Protein AF-A0A3C0ZWH2-F1 (afdb_monomer)

Secondary structure (DSSP, 8-state):
-----EEE--GGGS--SSSS--SSHHHHHHHHHHHHTT--EEE----BPB-TT--TTSBS-SSPBPGGGS-HHHHHHTTSS-HHHHTTS---S-TTS--HHHHHHHHHHHHHHHHHTSTTSSS--GGG-SHHHHHHHHHHHHHHHHTHHHHHHHHHHHHHHHHTTT--GGGS-HHHHTT-HHHHHHHHHHTHHHHHHHHHHHHHHHHHHHHHHHHHHHTT-EEE----SS--SSSHHHHH-GGGS-B-TTS-BS--

Structure (mmCIF, N/CA/C/O backbone):
data_AF-A0A3C0ZWH2-F1
#
_entry.id   AF-A0A3C0ZWH2-F1
#
loop_
_atom_site.group_PDB
_atom_site.id
_atom_site.type_symbol
_atom_site.label_atom_id
_atom_site.label_alt_id
_atom_site.label_comp_id
_atom_site.label_asym_id
_atom_site.label_entity_id
_atom_site.label_seq_id
_atom_site.pdbx_PDB_ins_code
_atom_site.Cartn_x
_atom_site.Cartn_y
_atom_site.Cartn_z
_atom_site.occupancy
_atom_site.B_iso_or_equiv
_atom_site.auth_seq_id
_atom_site.auth_comp_id
_atom_site.auth_asym_id
_atom_site.auth_atom_id
_atom_site.pdbx_PDB_model_num
ATOM 1 N N . MET A 1 1 ? -13.890 -26.108 20.883 1.00 70.31 1 MET A N 1
ATOM 2 C CA . MET A 1 1 ? -13.842 -24.778 20.234 1.00 70.31 1 MET A CA 1
ATOM 3 C C . MET A 1 1 ? -14.628 -23.801 21.101 1.00 70.31 1 MET A C 1
ATOM 5 O O . MET A 1 1 ? -15.721 -24.163 21.524 1.00 70.31 1 MET A O 1
ATOM 9 N N . LYS A 1 2 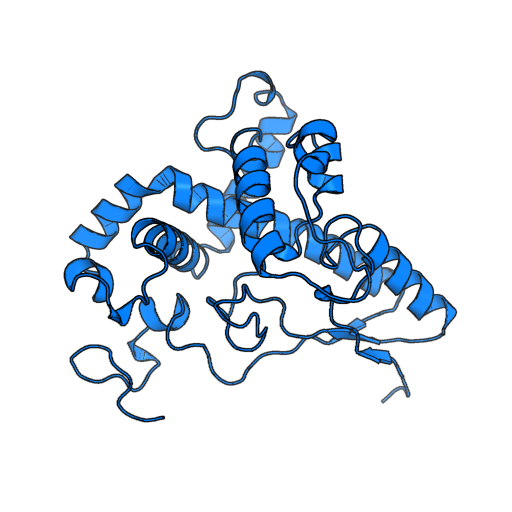? -14.084 -22.624 21.438 1.00 88.38 2 LYS A N 1
ATOM 10 C CA . LYS A 1 2 ? -14.839 -21.587 22.165 1.00 88.38 2 LYS A CA 1
ATOM 11 C C . LYS A 1 2 ? -15.805 -20.923 21.177 1.00 88.38 2 LYS A C 1
ATOM 13 O O . LYS A 1 2 ? -15.406 -20.636 20.055 1.00 88.38 2 LYS A O 1
ATOM 18 N N . ARG A 1 3 ? -17.070 -20.728 21.561 1.00 93.06 3 ARG A N 1
ATOM 19 C CA . ARG A 1 3 ? -18.052 -20.039 20.711 1.00 93.06 3 ARG A CA 1
ATOM 20 C C . ARG A 1 3 ? -17.702 -18.548 20.653 1.00 93.06 3 ARG A C 1
ATOM 22 O O . ARG A 1 3 ? -17.534 -17.938 21.706 1.00 93.06 3 ARG A O 1
ATOM 29 N N . SER A 1 4 ? -17.625 -17.990 19.449 1.00 95.62 4 SER A N 1
ATOM 30 C CA . SER A 1 4 ? -17.218 -16.604 19.194 1.00 95.62 4 SER A CA 1
ATOM 31 C C . SER A 1 4 ? -18.030 -15.995 18.049 1.00 95.62 4 SER A C 1
ATOM 33 O O . SER A 1 4 ? -18.669 -16.721 17.289 1.00 95.62 4 SER A O 1
ATOM 35 N N . CYS A 1 5 ? -18.005 -14.668 17.934 1.00 97.19 5 CYS A N 1
ATOM 36 C CA . CYS A 1 5 ? -18.597 -13.909 16.833 1.00 97.19 5 CYS A CA 1
ATOM 37 C C . CYS A 1 5 ? -17.676 -12.750 16.423 1.00 97.19 5 CYS A C 1
ATOM 39 O O . CYS A 1 5 ? -16.712 -12.426 17.127 1.00 97.19 5 CYS A O 1
ATOM 41 N N . GLY A 1 6 ? -17.955 -12.157 15.268 1.00 97.81 6 GLY A N 1
ATOM 42 C CA . GLY A 1 6 ? -17.187 -11.052 14.716 1.00 97.81 6 GLY A CA 1
ATOM 43 C C . GLY A 1 6 ? -17.953 -10.301 13.641 1.00 97.81 6 GLY A C 1
ATOM 44 O O . GLY A 1 6 ? -19.079 -10.665 13.301 1.00 97.81 6 GLY A O 1
ATOM 45 N N . VAL A 1 7 ? -17.314 -9.265 13.108 1.00 98.56 7 VAL A N 1
ATOM 46 C CA . VAL A 1 7 ? -17.864 -8.407 12.053 1.00 98.56 7 VAL A CA 1
ATOM 47 C C . VAL A 1 7 ? -16.953 -8.458 10.832 1.00 98.56 7 VAL A C 1
ATOM 49 O O . VAL A 1 7 ? -15.736 -8.325 10.964 1.00 98.56 7 VAL A O 1
ATOM 52 N N . LEU A 1 8 ? -17.550 -8.623 9.652 1.00 98.62 8 LEU A N 1
ATOM 53 C CA . LEU A 1 8 ? -16.899 -8.354 8.373 1.00 98.62 8 LEU A CA 1
ATOM 54 C C . LEU A 1 8 ? -17.040 -6.863 8.062 1.00 98.62 8 LEU A C 1
ATOM 56 O O . LEU A 1 8 ? -18.155 -6.374 7.892 1.00 98.62 8 LEU A O 1
ATOM 60 N N . LEU A 1 9 ? -15.916 -6.157 7.988 1.00 98.38 9 LEU A N 1
ATOM 61 C CA . LEU A 1 9 ? -15.861 -4.773 7.525 1.00 98.38 9 LEU A CA 1
ATOM 62 C C . LEU A 1 9 ? -14.529 -4.558 6.789 1.00 98.38 9 LEU A C 1
ATOM 64 O O . LEU A 1 9 ? -13.480 -4.633 7.430 1.00 98.38 9 LEU A O 1
ATOM 68 N N . PRO A 1 10 ? -14.526 -4.294 5.472 1.00 98.00 10 PRO A N 1
ATOM 69 C CA . PRO A 1 10 ? -13.302 -3.941 4.759 1.00 98.00 10 PRO A CA 1
ATOM 70 C C . PRO A 1 10 ? -12.665 -2.678 5.361 1.00 98.00 10 PRO A C 1
ATOM 72 O O . PRO A 1 10 ? -13.379 -1.746 5.726 1.00 98.00 10 PRO A O 1
ATOM 75 N N . VAL A 1 11 ? -11.329 -2.606 5.416 1.00 98.25 11 VAL A N 1
ATOM 76 C CA . VAL A 1 11 ? -10.617 -1.408 5.917 1.00 98.25 11 VAL A CA 1
ATOM 77 C C . VAL A 1 11 ? -11.018 -0.159 5.131 1.00 98.25 11 VAL A C 1
ATOM 79 O O . VAL A 1 11 ? -11.281 0.877 5.732 1.00 98.25 11 VAL A O 1
ATOM 82 N N . ALA A 1 12 ? -11.167 -0.289 3.809 1.00 97.56 12 ALA A N 1
ATOM 83 C CA . ALA A 1 12 ? -11.613 0.780 2.918 1.00 97.56 12 ALA A CA 1
ATOM 84 C C . ALA A 1 12 ? -12.966 1.399 3.319 1.00 97.56 12 ALA A C 1
ATOM 86 O O . ALA A 1 12 ? -13.214 2.565 3.027 1.00 97.56 12 ALA A O 1
ATOM 87 N N . SER A 1 13 ? -13.827 0.637 4.003 1.00 97.75 13 SER A N 1
ATOM 88 C CA . SER A 1 13 ? -15.165 1.063 4.429 1.00 97.75 13 SER A CA 1
ATOM 89 C C . SER A 1 13 ? -15.186 1.791 5.775 1.00 97.75 13 SER A C 1
ATOM 91 O O . SER A 1 13 ? -16.254 2.220 6.215 1.00 97.75 13 SER A O 1
ATOM 93 N N . LEU A 1 14 ? -14.047 1.910 6.464 1.00 97.81 14 LEU A N 1
ATOM 94 C CA . LEU A 1 14 ? -13.966 2.740 7.663 1.00 97.81 14 LEU A CA 1
ATOM 95 C C . LEU A 1 14 ? -14.233 4.212 7.301 1.00 97.81 14 LEU A C 1
ATOM 97 O O . LEU A 1 14 ? -13.815 4.658 6.231 1.00 97.81 14 LEU A O 1
ATOM 101 N N . PRO A 1 15 ? -14.884 4.990 8.188 1.00 95.88 15 PRO A N 1
ATOM 102 C CA . PRO A 1 15 ? -15.012 6.429 7.996 1.00 95.88 15 PRO A CA 1
ATOM 103 C C . PRO A 1 15 ? -13.638 7.072 7.792 1.00 95.88 15 PRO A C 1
ATOM 105 O O . PRO A 1 15 ? -12.671 6.687 8.446 1.00 95.88 15 PRO A O 1
ATOM 108 N N . SER A 1 16 ? -13.550 8.055 6.900 1.00 92.62 16 SER A N 1
ATOM 109 C CA . SER A 1 16 ? -12.281 8.704 6.578 1.00 92.62 16 SER A CA 1
ATOM 110 C C . SER A 1 16 ? -12.480 10.160 6.197 1.00 92.62 16 SER A C 1
ATOM 112 O O . SER A 1 16 ? -13.427 10.507 5.494 1.00 92.62 16 SER A O 1
ATOM 114 N N . LYS A 1 17 ? -11.548 11.007 6.641 1.00 92.75 17 LYS A N 1
ATOM 115 C CA . LYS A 1 17 ? -11.423 12.395 6.179 1.00 92.75 17 LYS A CA 1
ATOM 116 C C . LYS A 1 17 ? -10.875 12.468 4.748 1.00 92.75 17 LYS A C 1
ATOM 118 O O . LYS A 1 17 ? -11.183 13.409 4.027 1.00 92.75 17 LYS A O 1
ATOM 123 N N . TYR A 1 18 ? -10.081 11.477 4.346 1.00 95.25 18 TYR A N 1
ATOM 124 C CA . TYR A 1 18 ? -9.313 11.469 3.099 1.00 95.25 18 TYR A CA 1
ATOM 125 C C . TYR A 1 18 ? -9.856 10.435 2.099 1.00 95.25 18 TYR A C 1
ATOM 127 O O . TYR A 1 18 ? -9.104 9.714 1.445 1.00 95.25 18 TYR A O 1
ATOM 135 N N . GLY A 1 19 ? -11.190 10.340 2.027 1.00 95.38 19 GLY A N 1
ATOM 136 C CA . GLY A 1 19 ? -11.959 9.653 0.979 1.00 95.38 19 GLY A CA 1
ATOM 137 C C . GLY A 1 19 ? -12.018 8.123 1.038 1.00 95.38 19 GLY A C 1
ATOM 138 O O . GLY A 1 19 ? -12.958 7.531 0.520 1.00 95.38 19 GLY A O 1
ATOM 139 N N . ILE A 1 20 ? -11.065 7.463 1.698 1.00 97.06 20 ILE A N 1
ATOM 140 C CA . ILE A 1 20 ? -11.061 6.003 1.881 1.00 97.06 20 ILE A CA 1
ATOM 141 C C . ILE A 1 20 ? -10.577 5.631 3.281 1.00 97.06 20 ILE A C 1
ATOM 143 O O . ILE A 1 20 ? -9.638 6.242 3.806 1.00 97.06 20 ILE A O 1
ATOM 147 N N . GLY A 1 21 ? -11.230 4.642 3.893 1.00 97.75 21 GLY A N 1
ATOM 148 C CA . GLY A 1 21 ? -10.821 4.085 5.178 1.00 97.75 21 GLY A CA 1
ATOM 149 C C . GLY A 1 21 ? -9.401 3.519 5.128 1.00 97.75 21 GLY A C 1
ATOM 150 O O . GLY A 1 21 ? -8.985 2.938 4.127 1.00 97.75 21 GLY A O 1
ATOM 151 N N . CYS A 1 22 ? -8.633 3.719 6.195 1.00 97.81 22 CYS A N 1
ATOM 152 C CA . CYS A 1 22 ? -7.211 3.383 6.257 1.00 97.81 22 CYS A CA 1
ATOM 153 C C . CYS A 1 22 ? -6.799 3.009 7.692 1.00 97.81 22 CYS A C 1
ATOM 155 O O . CYS A 1 22 ? -7.651 2.835 8.565 1.00 97.81 22 CYS A O 1
ATOM 157 N N . PHE A 1 23 ? -5.499 2.869 7.964 1.00 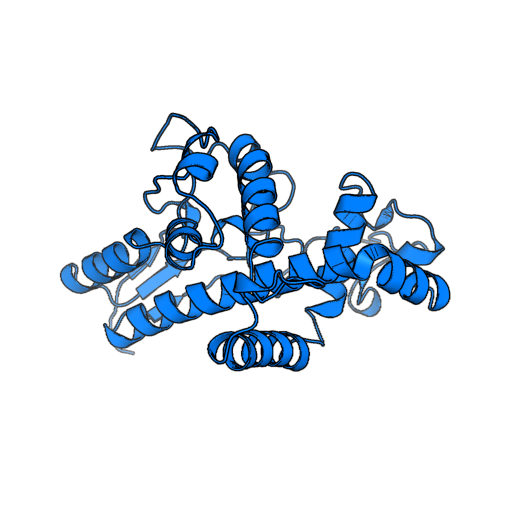98.31 23 PHE A N 1
ATOM 158 C CA . PHE A 1 23 ? -4.976 2.531 9.297 1.00 98.31 23 PHE A CA 1
ATOM 159 C C . PHE A 1 23 ? -4.952 3.727 10.272 1.00 98.31 23 PHE A C 1
ATOM 161 O O . PHE A 1 23 ? -4.041 3.855 11.094 1.00 98.31 23 PHE A O 1
ATOM 168 N N . SER A 1 24 ? -5.955 4.602 10.172 1.00 97.00 24 SER A N 1
ATOM 169 C CA . SER A 1 24 ? -6.118 5.817 10.968 1.00 97.00 24 SER A CA 1
ATOM 170 C C . SER A 1 24 ? -6.791 5.558 12.315 1.00 97.00 24 SER A C 1
ATOM 172 O O . SER A 1 24 ? -7.146 4.430 12.667 1.00 97.00 24 SER A O 1
ATOM 174 N N . THR A 1 25 ? -7.015 6.634 13.075 1.00 98.06 25 THR A N 1
ATOM 175 C CA . THR A 1 25 ? -7.724 6.623 14.368 1.00 98.06 25 THR A CA 1
ATOM 176 C C . THR A 1 25 ? -9.066 5.876 14.305 1.00 98.06 25 THR A C 1
ATOM 178 O O . THR A 1 25 ? -9.472 5.233 15.274 1.00 98.06 25 THR A O 1
ATOM 181 N N . GLU A 1 26 ? -9.756 5.913 13.170 1.00 98.38 26 GLU A N 1
ATOM 182 C CA . GLU A 1 26 ? -11.034 5.245 12.933 1.00 98.38 26 GLU A CA 1
ATOM 183 C C . GLU A 1 26 ? -10.919 3.716 12.985 1.00 98.38 26 GLU A C 1
ATOM 185 O O . GLU A 1 26 ? -11.827 3.071 13.512 1.00 98.38 26 GLU A O 1
ATOM 190 N N . ALA A 1 27 ? -9.792 3.132 12.561 1.00 98.56 27 ALA A N 1
ATOM 191 C CA . ALA A 1 27 ? -9.534 1.699 12.715 1.00 98.56 27 ALA A CA 1
ATOM 192 C C . ALA A 1 27 ? -9.441 1.299 14.199 1.00 98.56 27 ALA A C 1
ATOM 194 O O . ALA A 1 27 ? -10.051 0.318 14.624 1.00 98.56 27 ALA A O 1
ATOM 195 N N . TYR A 1 28 ? -8.746 2.098 15.017 1.00 98.75 28 TYR A N 1
ATOM 196 C CA . TYR A 1 28 ? -8.644 1.876 16.466 1.00 98.75 28 TYR A CA 1
ATOM 197 C C . TYR A 1 28 ? -10.002 2.040 17.160 1.00 98.75 28 TYR A C 1
ATOM 199 O O . TYR A 1 28 ? -10.392 1.207 17.977 1.00 98.75 28 TYR A O 1
ATOM 207 N N . ARG A 1 29 ? -10.779 3.061 16.774 1.00 98.69 29 ARG A N 1
ATOM 208 C CA . ARG A 1 29 ? -12.153 3.254 17.268 1.00 98.69 29 ARG A CA 1
ATOM 209 C C . ARG A 1 29 ? -13.073 2.098 16.886 1.00 98.69 29 ARG A C 1
ATOM 211 O O . ARG A 1 29 ? -13.954 1.743 17.669 1.00 98.69 29 ARG A O 1
ATOM 218 N N . PHE A 1 30 ? -12.884 1.507 15.708 1.00 98.75 30 PHE A N 1
ATOM 219 C CA . PHE A 1 30 ? -13.639 0.328 15.305 1.00 98.75 30 PHE A CA 1
ATOM 220 C C . PHE A 1 30 ? -13.275 -0.894 16.156 1.00 98.75 30 PHE A C 1
ATOM 222 O O . PHE A 1 30 ? -14.172 -1.601 16.611 1.00 98.75 30 PHE A O 1
ATOM 229 N N . VAL A 1 31 ? -11.993 -1.094 16.480 1.00 98.81 31 VAL A N 1
ATOM 230 C CA . VAL A 1 31 ? -11.577 -2.113 17.460 1.00 98.81 31 VAL A CA 1
ATOM 231 C C . VAL A 1 31 ? -12.254 -1.880 18.815 1.00 98.81 31 VAL A C 1
ATOM 233 O O . VAL A 1 31 ? -12.850 -2.808 19.360 1.00 98.81 31 VAL A O 1
ATOM 236 N N . ASP A 1 32 ? -12.242 -0.651 19.338 1.00 98.81 32 ASP A N 1
ATOM 237 C CA . ASP A 1 32 ? -12.918 -0.315 20.600 1.00 98.81 32 ASP A CA 1
ATOM 238 C C . ASP A 1 32 ? -14.422 -0.612 20.558 1.00 98.81 32 ASP A C 1
ATOM 240 O O . ASP A 1 32 ? -15.010 -1.084 21.536 1.00 98.81 32 ASP A O 1
ATOM 244 N N . PHE A 1 33 ? -15.061 -0.336 19.421 1.00 98.75 33 PHE A N 1
ATOM 245 C CA . PHE A 1 33 ? -16.460 -0.671 19.192 1.00 98.75 33 PHE A CA 1
ATOM 246 C C . PHE A 1 33 ? -16.690 -2.187 19.246 1.00 98.75 33 PHE A C 1
ATOM 248 O O . PHE A 1 33 ? -17.601 -2.633 19.945 1.00 98.75 33 PHE A O 1
ATOM 255 N N . LEU A 1 34 ? -15.847 -2.985 18.582 1.00 98.69 34 LEU A N 1
ATOM 256 C CA . LEU A 1 34 ? -15.933 -4.448 18.607 1.00 98.69 34 LEU A CA 1
ATOM 257 C C . LEU A 1 34 ? -15.793 -5.004 20.028 1.00 98.69 34 LEU A C 1
ATOM 259 O O . LEU A 1 34 ? -16.578 -5.868 20.423 1.00 98.69 34 LEU A O 1
ATOM 263 N N . VAL A 1 35 ? -14.859 -4.463 20.816 1.00 98.56 35 VAL A N 1
ATOM 264 C CA . VAL A 1 35 ? -14.666 -4.830 22.228 1.00 98.56 35 VAL A CA 1
ATOM 265 C C . VAL A 1 35 ? -15.927 -4.538 23.039 1.00 98.56 35 VAL A C 1
ATOM 267 O O . VAL A 1 35 ? -16.441 -5.421 23.727 1.00 98.56 35 VAL A O 1
ATOM 270 N N . LYS A 1 36 ? -16.473 -3.320 22.929 1.00 98.56 36 LYS A N 1
ATOM 271 C CA . LYS A 1 36 ? -17.707 -2.921 23.633 1.00 98.56 36 LYS A CA 1
ATOM 272 C C . LYS A 1 36 ? -18.912 -3.766 23.220 1.00 98.56 36 LYS A C 1
ATOM 274 O O . LYS A 1 36 ? -19.775 -4.041 24.048 1.00 98.56 36 LYS A O 1
ATOM 279 N N . ALA A 1 37 ? -18.956 -4.196 21.963 1.00 98.19 37 ALA A N 1
ATOM 280 C CA . ALA A 1 37 ? -19.997 -5.059 21.418 1.00 98.19 37 ALA A CA 1
ATOM 281 C C . ALA A 1 37 ? -19.786 -6.558 21.721 1.00 98.19 37 ALA A C 1
ATOM 283 O O . ALA A 1 37 ? -20.562 -7.386 21.239 1.00 98.19 37 ALA A O 1
ATOM 284 N N . GLY A 1 38 ? -18.748 -6.929 22.482 1.00 97.62 38 GLY A N 1
ATOM 285 C CA . GLY A 1 38 ? -18.456 -8.317 22.852 1.00 97.62 38 GLY A CA 1
ATOM 286 C C . GLY A 1 38 ? -18.014 -9.205 21.684 1.00 97.62 38 GLY A C 1
ATOM 287 O O . GLY A 1 38 ? -18.137 -10.428 21.767 1.00 97.62 38 GLY A O 1
ATOM 288 N N . GLN A 1 39 ? -17.529 -8.610 20.592 1.00 98.31 39 GLN A N 1
ATOM 289 C CA . GLN A 1 39 ? -17.008 -9.339 19.437 1.00 98.31 39 GLN A CA 1
ATOM 290 C C . GLN A 1 39 ? -15.593 -9.859 19.722 1.00 98.31 39 GLN A C 1
ATOM 292 O O . GLN A 1 39 ? -14.888 -9.347 20.585 1.00 98.31 39 GLN A O 1
ATOM 297 N N . SER A 1 40 ? -15.171 -10.901 19.004 1.00 98.06 40 SER A N 1
ATOM 298 C CA . SER A 1 40 ? -13.814 -11.469 19.104 1.00 98.06 40 SER A CA 1
ATOM 299 C C . SER A 1 40 ? -13.041 -11.419 17.788 1.00 98.06 40 SER A C 1
ATOM 301 O O . SER A 1 40 ? -11.830 -11.627 17.797 1.00 98.06 40 SER A O 1
ATOM 303 N N . TYR A 1 41 ? -13.724 -11.166 16.666 1.00 98.62 41 TYR A N 1
ATOM 304 C CA . TYR A 1 41 ? -13.113 -11.156 15.341 1.00 98.62 41 TYR A CA 1
ATOM 305 C C . TYR A 1 41 ? -13.482 -9.915 14.527 1.00 98.62 41 TYR A C 1
ATOM 307 O O . TYR A 1 41 ? -14.635 -9.481 14.522 1.00 98.62 41 TYR A O 1
ATOM 315 N N . TRP A 1 42 ? -12.500 -9.405 13.789 1.00 98.75 42 TRP A N 1
ATOM 316 C CA . TRP A 1 42 ? -12.683 -8.479 12.676 1.00 98.75 42 TRP A CA 1
ATOM 317 C C . TRP A 1 42 ? -12.228 -9.180 11.397 1.00 98.75 42 TRP A C 1
ATOM 319 O O . TRP A 1 42 ? -11.048 -9.490 11.247 1.00 98.75 42 TRP A O 1
ATOM 329 N N . GLN A 1 43 ? -13.159 -9.470 10.494 1.00 98.69 43 GLN A N 1
ATOM 330 C CA . GLN A 1 43 ? -12.825 -9.984 9.172 1.00 98.69 43 GLN A CA 1
ATOM 331 C C . GLN A 1 43 ? -12.664 -8.824 8.188 1.00 98.69 43 GLN A C 1
ATOM 333 O O . GLN A 1 43 ? -13.495 -7.913 8.154 1.00 98.69 43 GLN A O 1
ATOM 338 N N . ILE A 1 44 ? -11.598 -8.878 7.395 1.00 98.31 44 ILE A N 1
ATOM 339 C CA . ILE A 1 44 ? -11.267 -7.907 6.350 1.00 98.31 44 ILE A CA 1
ATOM 340 C C . ILE A 1 44 ? -11.217 -8.598 4.984 1.00 98.31 44 ILE A C 1
ATOM 342 O O . ILE A 1 44 ? -11.118 -9.821 4.904 1.00 98.31 44 ILE A O 1
ATOM 346 N N . LEU A 1 45 ? -11.277 -7.800 3.919 1.00 97.50 45 LEU A N 1
ATOM 347 C CA . LEU A 1 45 ? -10.940 -8.240 2.561 1.00 97.50 45 LEU A CA 1
ATOM 348 C C . LEU A 1 45 ? -9.413 -8.198 2.360 1.00 97.50 45 LEU A C 1
ATOM 350 O O . LEU A 1 45 ? -8.713 -7.676 3.240 1.00 97.50 45 LEU A O 1
ATOM 354 N N . PRO A 1 46 ? -8.880 -8.709 1.232 1.00 96.94 46 PRO A N 1
ATOM 355 C CA . PRO A 1 46 ? -7.453 -8.609 0.959 1.00 96.94 46 PRO A CA 1
ATOM 356 C C . PRO A 1 46 ? -6.970 -7.154 1.017 1.00 96.94 46 PRO A C 1
ATOM 358 O O . PRO A 1 46 ? -7.667 -6.228 0.601 1.00 96.94 46 PRO A O 1
ATOM 361 N N . LEU A 1 47 ? -5.764 -6.958 1.549 1.00 97.06 47 LEU A N 1
ATOM 362 C CA . LEU A 1 47 ? -5.154 -5.633 1.702 1.00 97.06 47 LEU A CA 1
ATOM 363 C C . LEU A 1 47 ? -4.164 -5.300 0.581 1.00 97.06 47 LEU A C 1
ATOM 365 O O . LEU A 1 47 ? -3.402 -4.345 0.722 1.00 97.06 47 LEU A O 1
ATOM 369 N N . GLY A 1 48 ? -4.148 -6.098 -0.487 1.00 95.69 48 GLY A N 1
ATOM 370 C CA . GLY A 1 48 ? -3.222 -5.945 -1.602 1.00 95.69 48 GLY A CA 1
ATOM 371 C C . GLY A 1 48 ? -3.470 -4.671 -2.407 1.00 95.69 48 GLY A C 1
ATOM 372 O O . GLY A 1 48 ? -4.599 -4.174 -2.470 1.00 95.69 48 GLY A O 1
ATOM 373 N N . GLN A 1 49 ? -2.419 -4.132 -3.029 1.00 93.12 49 GLN A N 1
ATOM 374 C CA . GLN A 1 49 ? -2.554 -2.994 -3.943 1.00 93.12 49 GLN A CA 1
ATOM 375 C C . GLN A 1 49 ? -3.473 -3.359 -5.108 1.00 93.12 49 GLN A C 1
ATOM 377 O O . GLN A 1 49 ? -3.235 -4.354 -5.790 1.00 93.12 49 GLN A O 1
ATOM 382 N N . THR A 1 50 ? -4.502 -2.550 -5.330 1.00 92.06 50 THR A N 1
ATOM 383 C CA . THR A 1 50 ? -5.508 -2.757 -6.372 1.00 92.06 50 THR A CA 1
ATOM 384 C C . THR A 1 50 ? -5.079 -2.135 -7.699 1.00 92.06 50 THR A C 1
ATOM 386 O O . THR A 1 50 ? -4.369 -1.129 -7.719 1.00 92.06 50 THR A O 1
ATOM 389 N N . GLY A 1 51 ? -5.510 -2.746 -8.805 1.00 86.44 51 GLY A N 1
ATOM 390 C CA . GLY A 1 51 ? -5.394 -2.183 -10.152 1.00 86.44 51 GLY A CA 1
ATOM 391 C C . GLY A 1 51 ? -6.704 -1.563 -10.646 1.00 86.44 51 GLY A C 1
ATOM 392 O O . GLY A 1 51 ? -7.570 -1.195 -9.853 1.00 86.44 51 GLY A O 1
ATOM 393 N N . TYR A 1 52 ? -6.866 -1.488 -11.970 1.00 84.56 52 TYR A N 1
ATOM 394 C CA . TYR A 1 52 ? -8.094 -0.994 -12.598 1.00 84.56 52 TYR A CA 1
ATOM 395 C C . TYR A 1 52 ? -9.329 -1.787 -12.136 1.00 84.56 52 TYR A C 1
ATOM 397 O O . TYR A 1 52 ? -9.325 -3.020 -12.145 1.00 84.56 52 TYR A O 1
ATOM 405 N N . GLY A 1 53 ? -10.385 -1.072 -11.739 1.00 86.62 53 GLY A N 1
ATOM 406 C CA . GLY A 1 53 ? -11.611 -1.649 -11.180 1.00 86.62 53 GLY A CA 1
ATOM 407 C C . GLY A 1 53 ? -11.576 -1.880 -9.665 1.00 86.62 53 GLY A C 1
ATOM 408 O O . GLY A 1 53 ? -12.560 -2.376 -9.118 1.00 86.62 53 GLY A O 1
ATOM 409 N N . ASP A 1 54 ? -10.464 -1.545 -8.996 1.00 91.44 54 ASP A N 1
ATOM 410 C CA . ASP A 1 54 ? -10.338 -1.408 -7.535 1.00 91.44 54 ASP A CA 1
ATOM 411 C C . ASP A 1 54 ? -10.666 -2.668 -6.716 1.00 91.44 54 ASP A C 1
ATOM 413 O O . ASP A 1 54 ? -10.873 -2.622 -5.499 1.00 91.44 54 ASP A O 1
ATOM 417 N N . SER A 1 55 ? -10.689 -3.825 -7.378 1.00 93.56 55 SER A N 1
ATOM 418 C CA . SER A 1 55 ? -10.998 -5.101 -6.745 1.00 93.56 55 SER A CA 1
ATOM 419 C C . SER A 1 55 ? -9.830 -5.568 -5.872 1.00 93.56 55 SER A C 1
ATOM 421 O O . SER A 1 55 ? -8.737 -5.801 -6.396 1.00 93.56 55 SER A O 1
ATOM 423 N N . PRO A 1 56 ? -10.042 -5.823 -4.565 1.00 92.38 56 PRO A N 1
ATOM 424 C CA . PRO A 1 56 ? -8.996 -6.349 -3.686 1.00 92.38 56 PRO A CA 1
ATOM 425 C C . PRO A 1 56 ? -8.575 -7.783 -4.052 1.00 92.38 56 PRO A C 1
ATOM 427 O O . PRO A 1 56 ? -7.555 -8.267 -3.572 1.00 92.38 56 PRO A O 1
ATOM 430 N N . TYR A 1 57 ? -9.327 -8.465 -4.921 1.00 92.06 57 TYR A N 1
ATOM 431 C CA . TYR A 1 57 ? -9.008 -9.809 -5.411 1.00 92.06 57 TYR A CA 1
ATOM 432 C C . TYR A 1 57 ? -8.148 -9.807 -6.683 1.00 92.06 57 TYR A C 1
ATOM 434 O O . TYR A 1 57 ? -7.768 -10.874 -7.154 1.00 92.06 57 TYR A O 1
ATOM 442 N N . GLN A 1 58 ? -7.834 -8.631 -7.237 1.00 90.12 58 GLN A N 1
ATOM 443 C CA . GLN A 1 58 ? -6.973 -8.473 -8.408 1.00 90.12 58 GLN A CA 1
ATOM 444 C C . GLN A 1 58 ? -5.804 -7.544 -8.061 1.00 90.12 58 GLN A C 1
ATOM 446 O O . GLN A 1 58 ? -5.788 -6.366 -8.423 1.00 90.12 58 GLN A O 1
ATOM 451 N N . SER A 1 59 ? -4.846 -8.082 -7.303 1.00 91.19 59 SER A N 1
ATOM 452 C CA . SER A 1 59 ? -3.720 -7.306 -6.790 1.00 91.19 59 SER A CA 1
ATOM 453 C C . SER A 1 59 ? -2.472 -7.393 -7.666 1.00 91.19 59 SER A C 1
ATOM 455 O O . SER A 1 59 ? -2.186 -8.436 -8.250 1.00 91.19 59 SER A O 1
ATOM 457 N N . PHE A 1 60 ? -1.697 -6.306 -7.696 1.00 91.12 60 PHE A N 1
ATOM 458 C CA . PHE A 1 60 ? -0.379 -6.262 -8.334 1.00 91.12 60 PHE A CA 1
ATOM 459 C C . PHE A 1 60 ? 0.694 -7.083 -7.612 1.00 91.12 60 PHE A C 1
ATOM 461 O O . PHE A 1 60 ? 1.761 -7.305 -8.179 1.00 91.12 60 PHE A O 1
ATOM 468 N N . SER A 1 61 ? 0.442 -7.527 -6.380 1.00 94.44 61 SER A N 1
ATOM 469 C CA . SER A 1 61 ? 1.294 -8.490 -5.687 1.00 94.44 61 SER A CA 1
ATOM 470 C C . SER A 1 61 ? 0.519 -9.190 -4.577 1.00 94.44 61 SER A C 1
ATOM 472 O O . SER A 1 61 ? -0.279 -8.583 -3.868 1.00 94.44 61 SER A O 1
ATOM 474 N N . THR A 1 62 ? 0.822 -10.465 -4.378 1.00 92.81 62 THR A N 1
ATOM 475 C CA . THR A 1 62 ? 0.315 -11.292 -3.280 1.00 92.81 62 THR A CA 1
ATOM 476 C C . THR A 1 62 ? 0.859 -10.836 -1.921 1.00 92.81 62 THR A C 1
ATOM 478 O O . THR A 1 62 ? 0.263 -11.122 -0.882 1.00 92.81 62 THR A O 1
ATOM 481 N N . PHE A 1 63 ? 1.984 -10.114 -1.917 1.00 95.81 63 PHE A N 1
ATOM 482 C CA . PHE A 1 63 ? 2.701 -9.700 -0.711 1.00 95.81 63 PHE A CA 1
ATOM 483 C C . PHE A 1 63 ? 2.510 -8.220 -0.373 1.00 95.81 63 PHE A C 1
ATOM 485 O O . PHE A 1 63 ? 2.392 -7.870 0.803 1.00 95.81 63 PHE A O 1
ATOM 492 N N . ALA A 1 64 ? 2.495 -7.351 -1.387 1.00 97.62 64 ALA A N 1
ATOM 493 C CA . ALA A 1 64 ? 2.476 -5.909 -1.182 1.00 97.62 64 ALA A CA 1
ATOM 494 C C . ALA A 1 64 ? 1.129 -5.410 -0.639 1.00 97.62 64 ALA A C 1
ATOM 496 O O . ALA A 1 64 ? 0.063 -5.823 -1.086 1.00 97.62 64 ALA A O 1
ATOM 497 N N . GLY A 1 65 ? 1.174 -4.463 0.292 1.00 98.00 65 GLY A N 1
ATOM 498 C CA . GLY A 1 65 ? 0.006 -3.759 0.800 1.00 98.00 65 GLY A CA 1
ATOM 499 C C . GLY A 1 65 ? -0.448 -2.607 -0.093 1.00 98.00 65 GLY A C 1
ATOM 500 O O . GLY A 1 65 ? 0.346 -2.019 -0.827 1.00 98.00 65 GLY A O 1
ATOM 501 N N . ASN A 1 66 ? -1.728 -2.250 0.002 1.00 98.06 66 ASN A N 1
ATOM 502 C CA . ASN A 1 66 ? -2.323 -1.138 -0.726 1.00 98.06 66 ASN A CA 1
ATOM 503 C C . ASN A 1 66 ? -1.898 0.220 -0.131 1.00 98.06 66 ASN A C 1
ATOM 505 O O . ASN A 1 66 ? -2.277 0.520 1.009 1.00 98.06 66 ASN A O 1
ATOM 509 N N . PRO A 1 67 ? -1.198 1.091 -0.887 1.00 97.81 67 PRO A N 1
ATOM 510 C CA . PRO A 1 67 ? -0.813 2.422 -0.411 1.00 97.81 67 PRO A CA 1
ATOM 511 C C . PRO A 1 67 ? -1.999 3.300 0.021 1.00 97.81 67 PRO A C 1
ATOM 513 O O . PRO A 1 67 ? -1.838 4.207 0.839 1.00 97.81 67 PRO A O 1
ATOM 516 N N . TYR A 1 68 ? -3.218 3.001 -0.443 1.00 97.75 68 TYR A N 1
ATOM 517 C CA . TYR A 1 68 ? -4.443 3.674 0.001 1.00 97.75 68 TYR A CA 1
ATOM 518 C C . TYR A 1 68 ? -4.798 3.424 1.471 1.00 97.75 68 TYR A C 1
ATOM 520 O O . TYR A 1 68 ? -5.695 4.075 2.006 1.00 97.75 68 TYR A O 1
ATOM 528 N N . PHE A 1 69 ? -4.112 2.524 2.171 1.00 98.50 69 PHE A N 1
ATOM 529 C CA . PHE A 1 69 ? -4.329 2.324 3.604 1.00 98.50 69 PHE A CA 1
ATOM 530 C C . PHE A 1 69 ? -3.303 3.037 4.495 1.00 98.50 69 PHE A C 1
ATOM 532 O O . PHE A 1 69 ? -3.448 2.995 5.715 1.00 98.50 69 PHE A O 1
ATOM 539 N N . ILE A 1 70 ? -2.349 3.778 3.918 1.00 98.69 70 ILE A N 1
ATOM 540 C CA . ILE A 1 70 ? -1.377 4.592 4.669 1.00 98.69 70 ILE A CA 1
ATOM 541 C C . ILE A 1 70 ? -2.044 5.871 5.198 1.00 98.69 70 ILE A C 1
ATOM 543 O O . ILE A 1 70 ? -2.361 6.777 4.436 1.00 98.69 70 ILE A O 1
ATOM 547 N N . ASP A 1 71 ? -2.247 5.972 6.502 1.00 98.25 71 ASP A N 1
ATOM 548 C CA . ASP A 1 71 ? -2.822 7.130 7.182 1.00 98.25 71 ASP A CA 1
ATOM 549 C C . ASP A 1 71 ? -1.988 8.407 6.983 1.00 98.25 71 ASP A C 1
ATOM 551 O O . ASP A 1 71 ? -0.838 8.492 7.423 1.00 98.25 71 ASP A O 1
ATOM 555 N N . LEU A 1 72 ? -2.601 9.412 6.350 1.00 98.06 72 LEU A N 1
ATOM 556 C CA . LEU A 1 72 ? -1.987 10.710 6.078 1.00 98.06 72 LEU A CA 1
ATOM 557 C C . LEU A 1 72 ? -1.834 11.564 7.346 1.00 98.06 72 LEU A C 1
ATOM 559 O O . LEU A 1 72 ? -0.871 12.320 7.431 1.00 98.06 72 LEU A O 1
ATOM 563 N N . GLU A 1 73 ? -2.699 11.422 8.362 1.00 97.81 73 GLU A N 1
ATOM 564 C CA . GLU A 1 73 ? -2.537 12.165 9.627 1.00 97.81 73 GLU A CA 1
ATOM 565 C C . GLU A 1 73 ? -1.257 11.739 10.359 1.00 97.81 73 GLU A C 1
ATOM 567 O O . GLU A 1 73 ? -0.587 12.568 10.975 1.00 97.81 73 GLU A O 1
ATOM 572 N N . GLN A 1 74 ? -0.867 10.464 10.255 1.00 97.62 74 GLN A N 1
ATOM 573 C CA . GLN A 1 74 ? 0.408 9.988 10.797 1.00 97.62 74 GLN A CA 1
ATOM 574 C C . GLN A 1 74 ? 1.612 10.577 10.051 1.00 97.62 74 GLN A C 1
ATOM 576 O O . GLN A 1 74 ? 2.606 10.918 10.692 1.00 97.62 74 GLN A O 1
ATOM 581 N N . LEU A 1 75 ? 1.524 10.752 8.728 1.00 98.19 75 LEU A N 1
ATOM 582 C CA . LEU A 1 75 ? 2.583 11.400 7.944 1.00 98.19 75 LEU A CA 1
ATOM 583 C C . LEU A 1 75 ? 2.676 12.904 8.251 1.00 98.19 75 LEU A C 1
ATOM 585 O O . LEU A 1 75 ? 3.782 13.433 8.364 1.00 98.19 75 LEU A O 1
ATOM 589 N N . ILE A 1 76 ? 1.536 13.570 8.470 1.00 98.12 76 ILE A N 1
ATOM 590 C CA . ILE A 1 76 ? 1.482 14.962 8.944 1.00 98.12 76 ILE A CA 1
ATOM 591 C C . ILE A 1 76 ? 2.114 15.077 10.336 1.00 98.12 76 ILE A C 1
ATOM 593 O O . ILE A 1 76 ? 2.962 15.934 10.572 1.00 98.12 76 ILE A O 1
ATOM 597 N N . GLY A 1 77 ? 1.752 14.186 11.264 1.00 96.62 77 GLY A N 1
ATOM 598 C CA . GLY A 1 77 ? 2.315 14.161 12.616 1.00 96.62 77 GLY A CA 1
ATOM 599 C C . GLY A 1 77 ? 3.824 13.893 12.649 1.00 96.62 77 GLY A C 1
ATOM 600 O O . GLY A 1 77 ? 4.512 14.378 13.546 1.00 96.62 77 GLY A O 1
ATOM 601 N N . ALA A 1 78 ? 4.344 13.161 11.660 1.00 94.44 78 ALA A N 1
ATOM 602 C CA . ALA A 1 78 ? 5.774 12.938 11.466 1.00 94.44 78 ALA A CA 1
ATOM 603 C C . ALA A 1 78 ? 6.496 14.114 10.777 1.00 94.44 78 ALA A C 1
ATOM 605 O O . ALA A 1 78 ? 7.725 14.122 10.726 1.00 94.44 78 ALA A O 1
ATOM 606 N N . GLY A 1 79 ? 5.756 15.104 10.265 1.00 95.56 79 GLY A N 1
ATOM 607 C CA . GLY A 1 79 ? 6.297 16.252 9.536 1.00 95.56 79 GLY A CA 1
ATOM 608 C C . GLY A 1 79 ? 6.691 15.956 8.086 1.00 95.56 79 GLY A C 1
ATOM 609 O O . GLY A 1 79 ? 7.382 16.772 7.481 1.00 95.56 79 GLY A O 1
ATOM 610 N N . TYR A 1 80 ? 6.276 14.812 7.532 1.00 96.81 80 TYR A N 1
ATOM 611 C CA . TYR A 1 80 ? 6.533 14.459 6.129 1.00 96.81 80 TYR A CA 1
ATOM 612 C C . TYR A 1 80 ? 5.571 15.177 5.183 1.00 96.81 80 TYR A C 1
ATOM 614 O O . TYR A 1 80 ? 5.945 15.503 4.063 1.00 96.81 80 TYR A O 1
ATOM 622 N N . LEU A 1 81 ? 4.360 15.471 5.664 1.00 97.81 81 LEU A N 1
ATOM 623 C CA . LEU A 1 81 ? 3.355 16.267 4.965 1.00 97.81 81 LEU A CA 1
ATOM 624 C C . LEU A 1 81 ? 2.937 17.463 5.820 1.00 97.81 81 LEU A C 1
ATOM 626 O O . LEU A 1 81 ? 2.916 17.381 7.051 1.00 97.81 81 LEU A O 1
ATOM 630 N N . SER A 1 82 ? 2.538 18.558 5.182 1.00 97.31 82 SER A N 1
ATOM 631 C CA . SER A 1 82 ? 1.782 19.618 5.853 1.00 97.31 82 SER A CA 1
ATOM 632 C C . SER A 1 82 ? 0.276 19.326 5.850 1.00 97.31 82 SER A C 1
ATOM 634 O O . SER A 1 82 ? -0.251 18.555 5.040 1.00 97.31 82 SER A O 1
ATOM 636 N N . ARG A 1 83 ? -0.460 19.948 6.776 1.00 97.25 83 ARG A N 1
ATOM 637 C CA . ARG A 1 83 ? -1.925 19.859 6.759 1.00 97.25 83 ARG A CA 1
ATOM 638 C C . ARG A 1 83 ? -2.486 20.643 5.576 1.00 97.25 83 ARG A C 1
ATOM 640 O O . ARG A 1 83 ? -3.400 20.167 4.909 1.00 97.25 83 ARG A O 1
ATOM 647 N N . GLU A 1 84 ? -1.899 21.803 5.309 1.00 97.12 84 GLU A N 1
ATOM 648 C CA . GLU A 1 84 ? -2.288 22.728 4.254 1.00 97.12 84 GLU A CA 1
ATOM 649 C C . GLU A 1 84 ? -2.175 22.097 2.865 1.00 97.12 84 GLU A C 1
ATOM 651 O O . GLU A 1 84 ? -3.105 22.239 2.078 1.00 97.12 84 GLU A O 1
ATOM 656 N N . GLU A 1 85 ? -1.090 21.378 2.555 1.00 96.00 85 GLU A N 1
ATOM 657 C CA . GLU A 1 85 ? -0.966 20.699 1.255 1.00 96.00 85 GLU A CA 1
ATOM 658 C C . GLU A 1 85 ? -1.985 19.565 1.111 1.00 96.00 85 GLU A C 1
ATOM 660 O O . GLU A 1 85 ? -2.571 19.393 0.048 1.00 96.00 85 GLU A O 1
ATOM 665 N N . THR A 1 86 ? -2.243 18.819 2.188 1.00 95.56 86 THR A N 1
ATOM 666 C CA . THR A 1 86 ? -3.153 17.674 2.152 1.00 95.56 86 THR A CA 1
ATOM 667 C C . THR A 1 86 ? -4.584 18.155 1.916 1.00 95.56 86 THR A C 1
ATOM 669 O O . THR A 1 86 ? -5.319 17.566 1.132 1.00 95.56 86 THR A O 1
ATOM 672 N N . GLU A 1 87 ? -4.981 19.256 2.557 1.00 94.12 87 GLU A N 1
ATOM 673 C CA . GLU A 1 87 ? -6.332 19.824 2.463 1.00 94.12 87 GLU A CA 1
ATOM 674 C C . GLU A 1 87 ? -6.616 20.553 1.136 1.00 94.12 87 GLU A C 1
ATOM 676 O O . GLU A 1 87 ? -7.764 20.910 0.878 1.00 94.12 87 GLU A O 1
ATOM 681 N N . GLN A 1 88 ? -5.614 20.731 0.264 1.00 95.19 88 GLN A N 1
ATOM 682 C CA . GLN A 1 88 ? -5.813 21.245 -1.099 1.00 95.19 88 GLN A CA 1
ATOM 683 C C . GLN A 1 88 ? -6.358 20.187 -2.066 1.00 95.19 88 GLN A C 1
ATOM 685 O O . GLN A 1 88 ? -6.935 20.539 -3.097 1.00 95.19 88 GLN A O 1
ATOM 690 N N . PHE A 1 89 ? -6.182 18.901 -1.759 1.00 95.19 89 PHE A N 1
ATOM 691 C CA . PHE A 1 89 ? -6.657 17.820 -2.615 1.00 95.19 89 PHE A CA 1
ATOM 692 C C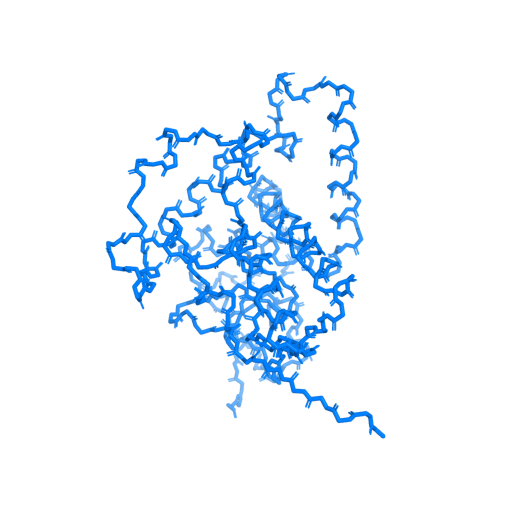 . PHE A 1 89 ? -8.138 17.521 -2.380 1.00 95.19 89 PHE A C 1
ATOM 694 O O . PHE A 1 89 ? -8.645 17.551 -1.258 1.00 95.19 89 PHE A O 1
ATOM 701 N N . ASN A 1 90 ? -8.834 17.178 -3.463 1.00 93.44 90 ASN A N 1
ATOM 702 C CA . ASN A 1 90 ? -10.195 16.669 -3.399 1.00 93.44 90 ASN A CA 1
ATOM 703 C C . ASN A 1 90 ? -10.167 15.145 -3.209 1.00 93.44 90 ASN A C 1
ATOM 705 O O . ASN A 1 90 ? -9.670 14.431 -4.075 1.00 93.44 90 ASN A O 1
ATOM 709 N N . PHE A 1 91 ? -10.740 14.660 -2.108 1.00 93.69 91 PHE A N 1
ATOM 710 C CA . PHE A 1 91 ? -10.873 13.228 -1.803 1.00 93.69 91 PHE A CA 1
ATOM 711 C C . PHE A 1 91 ? -12.295 12.695 -2.019 1.00 93.69 91 PHE A C 1
ATOM 713 O O . PHE A 1 91 ? -12.640 11.616 -1.540 1.00 93.69 91 PHE A O 1
ATOM 720 N N . GLY A 1 92 ? -13.121 13.466 -2.717 1.00 91.62 92 GLY A N 1
ATOM 721 C CA . GLY A 1 92 ? -14.537 13.202 -2.883 1.00 91.62 92 GLY A CA 1
ATOM 722 C C . GLY A 1 92 ? -15.387 13.984 -1.892 1.00 91.62 92 GLY A C 1
ATOM 723 O O . GLY A 1 92 ? -14.913 14.543 -0.900 1.00 91.62 92 GLY A O 1
ATOM 724 N N . SER A 1 93 ? -16.678 14.050 -2.196 1.00 86.94 93 SER A N 1
ATOM 725 C CA . SER A 1 93 ? -17.649 14.841 -1.422 1.00 86.94 93 SER A CA 1
ATOM 726 C C . SER A 1 93 ? -18.684 13.985 -0.697 1.00 86.94 93 SER A C 1
ATOM 728 O O . SER A 1 93 ? -19.369 14.467 0.208 1.00 86.94 93 SER A O 1
ATOM 730 N N . ASN A 1 94 ? -18.800 12.710 -1.078 1.00 90.25 94 ASN A N 1
ATOM 731 C CA . ASN A 1 94 ? -19.794 11.800 -0.538 1.00 90.25 94 ASN A CA 1
ATOM 732 C C . ASN A 1 94 ? -19.170 10.850 0.498 1.00 90.25 94 ASN A C 1
ATOM 734 O O . ASN A 1 94 ? -18.446 9.936 0.117 1.00 90.25 94 ASN A O 1
ATOM 738 N N . PRO A 1 95 ? -19.504 10.969 1.794 1.00 88.81 95 PRO A N 1
ATOM 739 C CA . PRO A 1 95 ? -18.912 10.127 2.834 1.00 88.81 95 PRO A CA 1
ATOM 740 C C . PRO A 1 95 ? -19.360 8.655 2.784 1.00 88.81 95 PRO A C 1
ATOM 742 O O . PRO A 1 95 ? -18.876 7.850 3.574 1.00 88.81 95 PRO A O 1
ATOM 745 N N . SER A 1 96 ? -20.320 8.291 1.924 1.00 91.94 96 SER A N 1
ATOM 746 C CA . SER A 1 96 ? -20.817 6.912 1.776 1.00 91.94 96 SER A CA 1
ATOM 747 C C . SER A 1 96 ? -20.170 6.128 0.631 1.00 91.94 96 SER A C 1
ATOM 749 O O . SER A 1 96 ? -20.432 4.933 0.517 1.00 91.94 96 SER A O 1
ATOM 751 N N . TYR A 1 97 ? -19.361 6.770 -0.216 1.00 93.06 97 TYR A N 1
ATOM 752 C CA . TYR A 1 97 ? -18.737 6.134 -1.378 1.00 93.06 97 TYR A CA 1
ATOM 753 C C . TYR A 1 97 ? -17.271 6.537 -1.492 1.00 93.06 97 TYR A C 1
ATOM 755 O O . TYR A 1 97 ? -16.888 7.635 -1.105 1.00 93.06 97 TYR A O 1
ATOM 763 N N . ILE A 1 98 ? -16.466 5.642 -2.057 1.00 96.25 98 ILE A N 1
ATOM 764 C CA . ILE A 1 98 ? -15.066 5.912 -2.374 1.00 96.25 98 ILE A CA 1
ATOM 765 C C . ILE A 1 98 ? -15.001 6.344 -3.838 1.00 96.25 98 ILE A C 1
ATOM 767 O O . ILE A 1 98 ? -15.405 5.596 -4.728 1.00 96.25 98 ILE A O 1
ATOM 771 N N . GLU A 1 99 ? -14.484 7.543 -4.089 1.00 95.75 99 GLU A N 1
ATOM 772 C CA . GLU A 1 99 ? -14.207 8.044 -5.438 1.00 95.75 99 GLU A CA 1
ATOM 773 C C . GLU A 1 99 ? -12.773 7.640 -5.833 1.00 95.75 99 GLU A C 1
ATOM 775 O O . GLU A 1 99 ? -11.843 8.438 -5.726 1.00 95.75 99 GLU A O 1
ATOM 780 N N . TYR A 1 100 ? -12.577 6.374 -6.228 1.00 95.31 100 TYR A N 1
ATOM 781 C CA . TYR A 1 100 ? -11.248 5.770 -6.435 1.00 95.31 100 TYR A CA 1
ATOM 782 C C . TYR A 1 100 ? -10.344 6.537 -7.412 1.00 95.31 100 TYR A C 1
ATOM 784 O O . TYR A 1 100 ? -9.150 6.660 -7.147 1.00 95.31 100 TYR A O 1
ATOM 792 N N . ASP A 1 101 ? -10.899 7.151 -8.460 1.00 93.69 101 ASP A N 1
ATOM 793 C CA . ASP A 1 101 ? -10.132 8.006 -9.379 1.00 93.69 101 ASP A CA 1
ATOM 794 C C . ASP A 1 101 ? -9.472 9.189 -8.647 1.00 93.69 101 ASP A C 1
ATOM 796 O O . ASP A 1 101 ? -8.297 9.498 -8.862 1.00 93.69 101 ASP A O 1
ATOM 800 N N . LEU A 1 102 ? -10.198 9.831 -7.723 1.00 94.94 102 LEU A N 1
ATOM 801 C CA . LEU A 1 102 ? -9.659 10.921 -6.907 1.00 94.94 102 LEU A CA 1
ATOM 802 C C . LEU A 1 102 ? -8.625 10.407 -5.907 1.00 94.94 102 LEU A C 1
ATOM 804 O O . LEU A 1 102 ? -7.618 11.075 -5.672 1.00 94.94 102 LEU A O 1
ATOM 808 N N . ILE A 1 103 ? -8.840 9.216 -5.341 1.00 95.44 103 ILE A N 1
ATOM 809 C CA . ILE A 1 103 ? -7.883 8.562 -4.440 1.00 95.44 103 ILE A CA 1
ATOM 810 C C . ILE A 1 103 ? -6.567 8.275 -5.167 1.00 95.44 103 ILE A C 1
ATOM 812 O O . ILE A 1 103 ? -5.506 8.610 -4.641 1.00 95.44 103 ILE A O 1
ATOM 816 N N . TYR A 1 104 ? -6.625 7.713 -6.375 1.00 92.88 104 TYR A N 1
ATOM 817 C CA . TYR A 1 104 ? -5.450 7.457 -7.203 1.00 92.88 104 TYR A CA 1
ATOM 818 C C . TYR A 1 104 ? -4.676 8.751 -7.482 1.00 92.88 104 TYR A C 1
ATOM 820 O O . TYR A 1 104 ? -3.478 8.818 -7.204 1.00 92.88 104 TYR A O 1
ATOM 828 N N . MET A 1 105 ? -5.365 9.801 -7.942 1.00 91.38 105 MET A N 1
ATOM 829 C CA . MET A 1 105 ? -4.724 11.068 -8.313 1.00 91.38 105 MET A CA 1
ATOM 830 C C . MET A 1 105 ? -4.151 11.831 -7.113 1.00 91.38 105 MET A C 1
ATOM 832 O O . MET A 1 105 ? -3.070 12.402 -7.208 1.00 91.38 105 MET A O 1
ATOM 836 N N . SER A 1 106 ? -4.850 11.854 -5.976 1.00 95.00 106 SER A N 1
ATOM 837 C CA . SER A 1 106 ? -4.421 12.624 -4.800 1.00 95.00 106 SER A CA 1
ATOM 838 C C . SER A 1 106 ? -3.371 11.896 -3.963 1.00 95.00 106 SER A C 1
ATOM 840 O O . SER A 1 106 ? -2.358 12.484 -3.582 1.00 95.00 106 SER A O 1
ATOM 842 N N . ARG A 1 107 ? -3.579 10.607 -3.663 1.00 94.69 107 ARG A N 1
ATOM 843 C CA . ARG A 1 107 ? -2.751 9.914 -2.669 1.00 94.69 107 ARG A CA 1
ATOM 844 C C . ARG A 1 107 ? -1.365 9.603 -3.172 1.00 94.69 107 ARG A C 1
ATOM 846 O O . ARG A 1 107 ? -0.439 9.733 -2.386 1.00 94.69 107 ARG A O 1
ATOM 853 N N . TYR A 1 108 ? -1.195 9.215 -4.432 1.00 94.06 108 TYR A N 1
ATOM 854 C CA . TYR A 1 108 ? 0.150 8.959 -4.948 1.00 94.06 108 TYR A CA 1
ATOM 855 C C . TYR A 1 108 ? 1.001 10.231 -4.954 1.00 94.06 108 TYR A C 1
ATOM 857 O O . TYR A 1 108 ? 2.153 10.172 -4.535 1.00 94.06 108 TYR A O 1
ATOM 865 N N . LEU A 1 109 ? 0.417 11.381 -5.312 1.00 96.44 109 LEU A N 1
ATOM 866 C CA . LEU A 1 109 ? 1.105 12.674 -5.250 1.00 96.44 109 LEU A CA 1
ATOM 867 C C . LEU A 1 109 ? 1.514 13.032 -3.818 1.00 96.44 109 LEU A C 1
ATOM 869 O O . LEU A 1 109 ? 2.672 13.358 -3.569 1.00 96.44 109 LEU A O 1
ATOM 873 N N . LEU A 1 110 ? 0.589 12.915 -2.863 1.00 98.12 110 LEU A N 1
ATOM 874 C CA . LEU A 1 110 ? 0.891 13.181 -1.457 1.00 98.12 110 LEU A CA 1
ATOM 875 C C . LEU A 1 110 ? 1.919 12.197 -0.901 1.00 98.12 110 LEU A C 1
ATOM 877 O O . L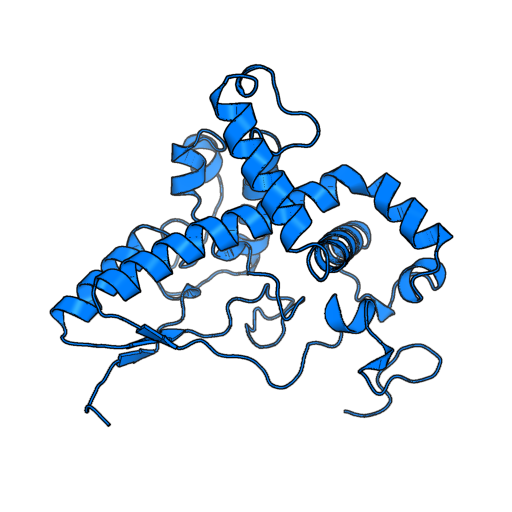EU A 1 110 ? 2.870 12.604 -0.253 1.00 98.12 110 LEU A O 1
ATOM 881 N N . LEU A 1 111 ? 1.786 10.902 -1.170 1.00 98.38 111 LEU A N 1
ATOM 882 C CA . LEU A 1 111 ? 2.733 9.907 -0.675 1.00 98.38 111 LEU A CA 1
ATOM 883 C C . LEU A 1 111 ? 4.134 10.103 -1.269 1.00 98.38 111 LEU A C 1
ATOM 885 O O . LEU A 1 111 ? 5.116 9.868 -0.566 1.00 98.38 111 LEU A O 1
ATOM 889 N N . HIS A 1 112 ? 4.236 10.552 -2.522 1.00 98.00 112 HIS A N 1
ATOM 890 C CA . HIS A 1 112 ? 5.514 10.921 -3.125 1.00 98.00 112 HIS A CA 1
ATOM 891 C C . HIS A 1 112 ? 6.129 12.137 -2.427 1.00 98.00 112 HIS A C 1
ATOM 893 O O . HIS A 1 112 ? 7.291 12.090 -2.031 1.00 98.00 112 HIS A O 1
ATOM 899 N N . HIS A 1 113 ? 5.339 13.183 -2.171 1.00 98.06 113 HIS A N 1
ATOM 900 C CA . HIS A 1 113 ? 5.815 14.342 -1.416 1.00 98.06 113 HIS A CA 1
ATOM 901 C C . HIS A 1 113 ? 6.260 13.958 0.006 1.00 98.06 113 HIS A C 1
ATOM 903 O O . HIS A 1 113 ? 7.325 14.379 0.460 1.00 98.06 113 HIS A O 1
ATOM 909 N N . ALA A 1 114 ? 5.507 13.075 0.679 1.00 98.31 114 ALA A N 1
ATOM 910 C CA . ALA A 1 114 ? 5.899 12.524 1.975 1.00 98.31 114 ALA A CA 1
ATOM 911 C C . ALA A 1 114 ? 7.248 11.813 1.884 1.00 98.31 114 ALA A C 1
ATOM 913 O O . ALA A 1 114 ? 8.092 11.995 2.754 1.00 98.31 114 ALA A O 1
ATOM 914 N N . TYR A 1 115 ? 7.449 10.995 0.849 1.00 98.31 115 TYR A N 1
ATOM 915 C CA . TYR A 1 115 ? 8.702 10.288 0.623 1.00 98.31 115 TYR A CA 1
ATOM 916 C C . TYR A 1 115 ? 9.870 11.260 0.455 1.00 98.31 115 TYR A C 1
ATOM 918 O O . TYR A 1 115 ? 10.847 11.148 1.199 1.00 98.31 115 TYR A O 1
ATOM 926 N N . GLU A 1 116 ? 9.759 12.227 -0.457 1.00 97.38 116 GLU A N 1
ATOM 927 C CA . GLU A 1 116 ? 10.795 13.232 -0.722 1.00 97.38 116 GLU A CA 1
ATOM 928 C C . GLU A 1 116 ? 11.161 14.008 0.551 1.00 97.38 116 GLU A C 1
ATOM 930 O O . GLU A 1 116 ? 12.343 14.165 0.874 1.00 97.38 116 GLU A O 1
ATOM 935 N N . ASN A 1 117 ? 10.146 14.400 1.327 1.00 96.19 117 ASN A N 1
ATOM 936 C CA . ASN A 1 117 ? 10.279 15.100 2.599 1.00 96.19 117 ASN A CA 1
ATOM 937 C C . ASN A 1 117 ? 10.362 14.148 3.813 1.00 96.19 117 ASN A C 1
ATOM 939 O O . ASN A 1 117 ? 9.819 14.419 4.882 1.00 96.19 117 ASN A O 1
ATOM 943 N N . SER A 1 118 ? 11.069 13.026 3.685 1.00 95.50 118 SER A N 1
ATOM 944 C CA . SER A 1 118 ? 11.287 12.086 4.792 1.00 95.50 118 SER A CA 1
ATOM 945 C C . SER A 1 118 ? 12.767 11.729 4.964 1.00 95.50 118 SER A C 1
ATOM 947 O O . SER A 1 118 ? 13.568 11.893 4.040 1.00 95.50 118 SER A O 1
ATOM 949 N N . PRO A 1 119 ? 13.171 11.149 6.114 1.00 94.00 119 PRO A N 1
ATOM 950 C CA . PRO A 1 119 ? 14.505 10.563 6.270 1.00 94.00 119 PRO A CA 1
ATOM 951 C C . PRO A 1 119 ? 14.750 9.344 5.358 1.00 94.00 119 PRO A C 1
ATOM 953 O O . PRO A 1 119 ? 15.886 8.861 5.258 1.00 94.00 119 PRO A O 1
ATOM 956 N N . TYR A 1 120 ? 13.696 8.821 4.724 1.00 95.44 120 TYR A N 1
ATOM 957 C CA . TYR A 1 120 ? 13.734 7.609 3.918 1.00 95.44 120 TYR A CA 1
ATOM 958 C C . TYR A 1 120 ? 14.082 7.873 2.461 1.00 95.44 120 TYR A C 1
ATOM 960 O O . TYR A 1 120 ? 14.492 6.917 1.803 1.00 95.44 120 TYR A O 1
ATOM 968 N N . SER A 1 121 ? 14.001 9.117 1.971 1.00 95.38 121 SER A N 1
ATOM 969 C CA . SER A 1 121 ? 14.362 9.433 0.587 1.00 95.38 121 SER A CA 1
ATOM 970 C C . SER A 1 121 ? 15.801 9.053 0.254 1.00 95.38 121 SER A C 1
ATOM 972 O O . SER A 1 121 ? 16.654 8.843 1.134 1.00 95.38 121 SER A O 1
ATOM 974 N N . LEU A 1 122 ? 16.077 8.898 -1.041 1.00 94.88 122 LEU A N 1
ATOM 975 C CA . LEU A 1 122 ? 17.424 8.617 -1.523 1.00 94.88 122 LEU A CA 1
ATOM 976 C C . LEU A 1 122 ? 18.391 9.740 -1.118 1.00 94.88 122 LEU A C 1
ATOM 978 O O . LEU A 1 122 ? 19.509 9.469 -0.669 1.00 94.88 122 LEU A O 1
ATOM 982 N N . HIS A 1 123 ? 17.913 10.985 -1.178 1.00 92.50 123 HIS A N 1
ATOM 983 C CA . HIS A 1 123 ? 18.663 12.200 -0.870 1.00 92.50 123 HIS A CA 1
ATOM 984 C C . HIS A 1 123 ? 17.932 13.075 0.166 1.00 92.50 123 HIS A C 1
ATOM 986 O O . HIS A 1 123 ? 17.416 14.138 -0.177 1.00 92.50 123 HIS A O 1
ATOM 992 N N . PRO A 1 124 ? 17.902 12.672 1.448 1.00 92.12 124 PRO A N 1
ATOM 993 C CA . PRO A 1 124 ? 17.147 13.398 2.458 1.00 92.12 124 PRO A CA 1
ATOM 994 C C . PRO A 1 124 ? 17.798 14.745 2.774 1.00 92.12 124 PRO A C 1
ATOM 996 O O . PRO A 1 124 ? 19.025 14.860 2.900 1.00 92.12 124 PRO A O 1
ATOM 999 N N . SER A 1 125 ? 16.959 15.766 2.945 1.00 90.31 125 SER A N 1
ATOM 1000 C CA . SER A 1 125 ? 17.375 17.111 3.348 1.00 90.31 125 SER A CA 1
ATOM 1001 C C . SER A 1 125 ? 18.026 17.130 4.734 1.00 90.31 125 SER A C 1
ATOM 1003 O O . SER A 1 125 ? 17.745 16.284 5.585 1.00 90.31 125 SER A O 1
ATOM 1005 N N . ASP A 1 126 ? 18.853 18.142 5.005 1.00 88.88 126 ASP A N 1
ATOM 1006 C CA . ASP A 1 126 ? 19.634 18.236 6.249 1.00 88.88 126 ASP A CA 1
ATOM 1007 C C . ASP A 1 126 ? 18.783 18.270 7.524 1.00 88.88 126 ASP A C 1
ATOM 1009 O O . ASP A 1 126 ? 19.231 17.779 8.561 1.00 88.88 126 ASP A O 1
ATOM 1013 N N . VAL A 1 127 ? 17.539 18.760 7.447 1.00 87.31 127 VAL A N 1
ATOM 1014 C CA . VAL A 1 127 ? 16.596 18.748 8.582 1.00 87.31 127 VAL A CA 1
ATOM 1015 C C . VAL A 1 127 ? 16.377 17.341 9.141 1.00 87.31 127 VAL A C 1
ATOM 1017 O O . VAL A 1 127 ? 16.192 17.182 10.350 1.00 87.31 127 VAL A O 1
ATOM 1020 N N . TRP A 1 128 ? 16.490 16.320 8.285 1.00 88.44 128 TRP A N 1
ATOM 1021 C CA . TRP A 1 128 ? 16.312 14.926 8.653 1.00 88.44 128 TRP A CA 1
ATOM 1022 C C . TRP A 1 128 ? 17.582 14.279 9.193 1.00 88.44 128 TRP A C 1
ATOM 1024 O O . TRP A 1 128 ? 17.446 13.242 9.813 1.00 88.44 128 TRP A O 1
ATOM 1034 N N . LYS A 1 129 ? 18.786 14.857 9.050 1.00 80.06 129 LYS A N 1
ATOM 1035 C CA . LYS A 1 129 ? 20.090 14.225 9.376 1.00 80.06 129 LYS A CA 1
ATOM 1036 C C . LYS A 1 129 ? 20.502 14.338 10.860 1.00 80.06 129 LYS A C 1
ATOM 1038 O O . LYS A 1 129 ? 21.630 14.712 11.177 1.00 80.06 129 LYS A O 1
ATOM 1043 N N . GLN A 1 130 ? 19.598 14.024 11.789 1.00 78.19 130 GLN A N 1
ATOM 1044 C CA . GLN A 1 130 ? 19.830 14.070 13.251 1.00 78.19 130 GLN A CA 1
ATOM 1045 C C . GLN A 1 130 ? 20.004 12.667 13.868 1.00 78.19 130 GLN A C 1
ATOM 1047 O O . GLN A 1 130 ? 19.959 11.675 13.167 1.00 78.19 130 GLN A O 1
ATOM 1052 N N . SER A 1 131 ? 20.193 12.495 15.180 1.00 63.62 131 SER A N 1
ATOM 1053 C CA . SER A 1 131 ? 20.392 11.143 15.757 1.00 63.62 131 SER A CA 1
ATOM 1054 C C . SER A 1 131 ? 19.209 10.180 15.528 1.00 63.62 131 SER A C 1
ATOM 1056 O O . SER A 1 131 ? 19.427 8.989 15.301 1.00 63.62 131 SER A O 1
ATOM 1058 N N . ALA A 1 132 ? 17.970 10.690 15.522 1.00 71.19 132 ALA A N 1
ATOM 1059 C CA . ALA A 1 132 ? 16.765 9.920 15.191 1.00 71.19 132 ALA A CA 1
ATOM 1060 C C . ALA A 1 132 ? 16.764 9.397 13.738 1.00 71.19 132 ALA A C 1
ATOM 1062 O O . ALA A 1 132 ? 16.306 8.282 13.496 1.00 71.19 132 ALA A O 1
ATOM 1063 N N . TYR A 1 133 ? 17.380 10.141 12.810 1.00 72.25 133 TYR A N 1
ATOM 1064 C CA . TYR A 1 133 ? 17.596 9.756 11.407 1.00 72.25 133 TYR A CA 1
ATOM 1065 C C . TYR A 1 133 ? 18.196 8.366 11.270 1.00 72.25 133 TYR A C 1
ATOM 1067 O O . TYR A 1 133 ? 17.704 7.535 10.515 1.00 72.25 133 TYR A O 1
ATOM 1075 N N . ASN A 1 134 ? 19.273 8.116 12.020 1.00 79.56 134 ASN A N 1
ATOM 1076 C CA . ASN A 1 134 ? 20.061 6.905 11.873 1.00 79.56 134 ASN A CA 1
ATOM 1077 C C . ASN A 1 134 ? 19.243 5.690 12.293 1.00 79.56 134 ASN A C 1
ATOM 1079 O O . ASN A 1 134 ? 19.356 4.640 11.673 1.00 79.56 134 ASN A O 1
ATOM 1083 N N . ARG A 1 135 ? 18.395 5.838 13.317 1.00 88.00 135 ARG A N 1
ATOM 1084 C CA . ARG A 1 135 ? 17.523 4.762 13.786 1.00 88.00 135 ARG A CA 1
ATOM 1085 C C . ARG A 1 135 ? 16.411 4.473 12.784 1.00 88.00 135 ARG A C 1
ATOM 1087 O O . ARG A 1 135 ? 16.226 3.316 12.418 1.00 88.00 135 ARG A O 1
ATOM 1094 N N . ASP A 1 136 ? 15.685 5.499 12.355 1.00 88.62 136 ASP A N 1
ATOM 1095 C CA . ASP A 1 136 ? 14.511 5.312 11.501 1.00 88.62 136 ASP A CA 1
ATOM 1096 C C . ASP A 1 136 ? 14.941 4.837 10.103 1.00 88.62 136 ASP A C 1
ATOM 1098 O O . ASP A 1 136 ? 14.386 3.871 9.577 1.00 88.62 136 ASP A O 1
ATOM 1102 N N . ARG A 1 137 ? 16.026 5.403 9.554 1.00 90.25 137 ARG A N 1
ATOM 1103 C CA . ARG A 1 137 ? 16.632 4.919 8.308 1.00 90.25 137 ARG A CA 1
ATOM 1104 C C . ARG A 1 137 ? 17.156 3.4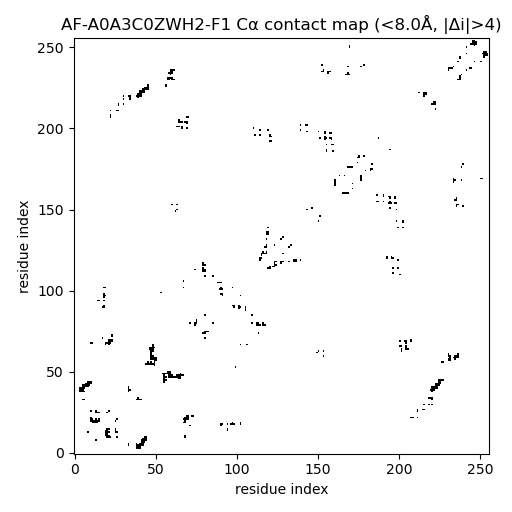93 8.447 1.00 90.25 137 ARG A C 1
ATOM 1106 O O . ARG A 1 137 ? 16.907 2.685 7.564 1.00 90.25 137 ARG A O 1
ATOM 1113 N N . TYR A 1 138 ? 17.821 3.143 9.550 1.00 93.19 138 TYR A N 1
ATOM 1114 C CA . TYR A 1 138 ? 18.272 1.765 9.775 1.00 93.19 138 TYR A CA 1
ATOM 1115 C C . TYR A 1 138 ? 17.107 0.769 9.814 1.00 93.19 138 TYR A C 1
ATOM 1117 O O . TYR A 1 138 ? 17.202 -0.305 9.220 1.00 93.19 138 TYR A O 1
ATOM 1125 N N . ALA A 1 139 ? 15.995 1.120 10.467 1.00 95.88 139 ALA A N 1
ATOM 1126 C CA . ALA A 1 139 ? 14.796 0.287 10.482 1.00 95.88 139 ALA A CA 1
ATOM 1127 C C . ALA A 1 139 ? 14.211 0.103 9.072 1.00 95.88 139 ALA A C 1
ATOM 1129 O O . ALA A 1 139 ? 13.833 -1.011 8.713 1.00 95.88 139 ALA A O 1
ATOM 1130 N N . PHE A 1 140 ? 14.216 1.158 8.253 1.00 97.50 140 PHE A N 1
ATOM 1131 C CA . PHE A 1 140 ? 13.797 1.085 6.856 1.00 97.50 140 PHE A CA 1
ATOM 1132 C C . PHE A 1 140 ? 14.713 0.196 6.001 1.00 97.50 140 PHE A C 1
ATOM 1134 O O . PHE A 1 140 ? 14.227 -0.711 5.331 1.00 97.50 140 PHE A O 1
ATOM 1141 N N . GLU A 1 141 ? 16.036 0.370 6.073 1.00 97.31 141 GLU A N 1
ATOM 1142 C CA . GLU A 1 141 ? 16.983 -0.484 5.334 1.00 97.31 141 GLU A CA 1
ATOM 1143 C C . GLU A 1 141 ? 16.908 -1.951 5.796 1.00 97.31 141 GLU A C 1
ATOM 1145 O O . GLU A 1 141 ? 17.037 -2.883 4.999 1.00 97.31 141 GLU A O 1
ATOM 1150 N N . THR A 1 142 ? 16.639 -2.174 7.086 1.00 98.19 142 THR A N 1
ATOM 1151 C CA . THR A 1 142 ? 16.396 -3.512 7.642 1.00 98.19 142 THR A CA 1
ATOM 1152 C C . THR A 1 142 ? 15.102 -4.108 7.094 1.00 98.19 142 THR A C 1
ATOM 1154 O O . THR A 1 142 ? 15.076 -5.285 6.744 1.00 98.19 142 THR A O 1
ATOM 1157 N N . PHE A 1 143 ? 14.033 -3.313 6.978 1.00 98.44 143 PHE A N 1
ATOM 1158 C CA . PHE A 1 143 ? 12.790 -3.746 6.341 1.00 98.44 143 PHE A CA 1
ATOM 1159 C C . PHE A 1 143 ? 13.025 -4.154 4.885 1.00 98.44 143 PHE A C 1
ATOM 1161 O O . PHE A 1 143 ? 12.591 -5.240 4.505 1.00 98.44 143 PHE A O 1
ATOM 1168 N N . ILE A 1 144 ? 13.752 -3.346 4.105 1.00 98.38 144 ILE A N 1
ATOM 1169 C CA . ILE A 1 144 ? 14.089 -3.676 2.713 1.00 98.38 144 ILE A CA 1
ATOM 1170 C C . ILE A 1 144 ? 14.871 -4.991 2.656 1.00 98.38 144 ILE A C 1
ATOM 1172 O O . ILE A 1 144 ? 14.502 -5.903 1.921 1.00 98.38 144 ILE A O 1
ATOM 1176 N N . THR A 1 145 ? 15.907 -5.122 3.487 1.00 98.25 145 THR A N 1
ATOM 1177 C CA . THR A 1 145 ? 16.760 -6.319 3.527 1.00 98.25 145 THR A CA 1
ATOM 1178 C C . THR A 1 145 ? 15.964 -7.577 3.882 1.00 98.25 145 THR A C 1
ATOM 1180 O O . THR A 1 145 ? 16.112 -8.605 3.227 1.00 98.25 145 THR A O 1
ATOM 1183 N N . ASN A 1 146 ? 15.088 -7.498 4.887 1.00 98.25 146 ASN A N 1
ATOM 1184 C CA . ASN A 1 146 ? 14.295 -8.636 5.357 1.00 98.25 146 ASN A CA 1
ATOM 1185 C C . ASN A 1 146 ? 13.178 -9.050 4.390 1.00 98.25 146 ASN A C 1
ATOM 1187 O O . ASN A 1 146 ? 12.662 -10.156 4.514 1.00 98.25 146 ASN A O 1
ATOM 1191 N N . ASN A 1 147 ? 12.783 -8.173 3.465 1.00 98.25 147 ASN A N 1
ATOM 1192 C CA . ASN A 1 147 ? 11.695 -8.413 2.514 1.00 98.25 147 ASN A CA 1
ATOM 1193 C C . ASN A 1 147 ? 12.182 -8.506 1.064 1.00 98.25 147 ASN A C 1
ATOM 1195 O O . ASN A 1 147 ? 11.367 -8.506 0.146 1.00 98.25 147 ASN A O 1
ATOM 1199 N N . LYS A 1 148 ? 13.500 -8.600 0.855 1.00 96.75 148 LYS A N 1
ATOM 1200 C CA . LYS A 1 148 ? 14.132 -8.544 -0.466 1.00 96.75 148 LYS A CA 1
ATOM 1201 C C . LYS A 1 148 ? 13.515 -9.512 -1.481 1.00 96.75 148 LYS A C 1
ATOM 1203 O O . LYS A 1 148 ? 13.340 -9.129 -2.629 1.00 96.75 148 LYS A O 1
ATOM 1208 N N . GLU A 1 149 ? 13.151 -10.720 -1.044 1.00 94.75 149 GLU A N 1
ATOM 1209 C CA . GLU A 1 149 ? 12.626 -11.792 -1.907 1.00 94.75 149 GLU A CA 1
ATOM 1210 C C . GLU A 1 149 ? 11.377 -11.405 -2.709 1.00 94.75 149 GLU A C 1
ATOM 1212 O O . GLU A 1 149 ? 11.196 -11.917 -3.804 1.00 94.75 149 GLU A O 1
ATOM 1217 N N . TRP A 1 150 ? 10.533 -10.509 -2.192 1.00 97.12 150 TRP A N 1
ATOM 1218 C CA . TRP A 1 150 ? 9.328 -10.053 -2.896 1.00 97.12 150 TRP A CA 1
ATOM 1219 C C . TRP A 1 150 ? 9.344 -8.545 -3.167 1.00 97.12 150 TRP A C 1
ATOM 1221 O O . TRP A 1 150 ? 8.815 -8.085 -4.178 1.00 97.12 150 TRP A O 1
ATOM 1231 N N . LEU A 1 151 ? 9.946 -7.756 -2.270 1.00 98.38 151 LEU A N 1
ATOM 1232 C CA . LEU A 1 151 ? 9.874 -6.299 -2.318 1.00 98.38 151 LEU A CA 1
ATOM 1233 C C . LEU A 1 151 ? 10.679 -5.719 -3.480 1.00 98.38 151 LEU A C 1
ATOM 1235 O O . LEU A 1 151 ? 10.236 -4.743 -4.076 1.00 98.38 151 LEU A O 1
ATOM 1239 N N . GLU A 1 152 ? 11.838 -6.300 -3.798 1.00 96.31 152 GLU A N 1
ATOM 1240 C CA . GLU A 1 152 ? 12.694 -5.813 -4.887 1.00 96.31 152 GLU A CA 1
ATOM 1241 C C . GLU A 1 152 ? 11.975 -5.922 -6.237 1.00 96.31 152 GLU A C 1
ATOM 1243 O O . GLU A 1 152 ? 11.872 -4.934 -6.967 1.00 96.31 152 GLU A O 1
ATOM 1248 N N . ASP A 1 153 ? 11.392 -7.089 -6.521 1.00 97.50 153 ASP A N 1
ATOM 1249 C CA . ASP A 1 153 ? 10.627 -7.318 -7.746 1.00 97.50 153 ASP A CA 1
ATOM 1250 C C . ASP A 1 153 ? 9.348 -6.480 -7.789 1.00 97.50 153 ASP A C 1
ATOM 1252 O O . ASP A 1 153 ? 9.065 -5.857 -8.811 1.00 97.50 153 ASP A O 1
ATOM 1256 N N . TYR A 1 154 ? 8.601 -6.391 -6.685 1.00 98.44 154 TYR A N 1
ATOM 1257 C CA . TYR A 1 154 ? 7.405 -5.548 -6.615 1.00 98.44 154 TYR A CA 1
ATOM 1258 C C . TYR A 1 154 ? 7.718 -4.060 -6.832 1.00 98.44 154 TYR A C 1
ATOM 1260 O O . TYR A 1 154 ? 6.993 -3.375 -7.560 1.00 98.44 154 TYR A O 1
ATOM 1268 N N . ALA A 1 155 ? 8.782 -3.543 -6.216 1.00 98.44 155 ALA A N 1
ATOM 1269 C CA . ALA A 1 155 ? 9.149 -2.138 -6.326 1.00 98.44 155 ALA A CA 1
ATOM 1270 C C . ALA A 1 155 ? 9.618 -1.792 -7.745 1.00 98.44 155 ALA A C 1
ATOM 1272 O O . ALA A 1 155 ? 9.177 -0.785 -8.301 1.00 98.44 155 ALA A O 1
ATOM 1273 N N . LEU A 1 156 ? 10.439 -2.649 -8.364 1.00 98.50 156 LEU A N 1
ATOM 1274 C CA . LEU A 1 156 ? 10.854 -2.474 -9.757 1.00 98.50 156 LEU A CA 1
ATOM 1275 C C . LEU A 1 156 ? 9.669 -2.602 -10.722 1.00 98.50 156 LEU A C 1
ATOM 1277 O O . LEU A 1 156 ? 9.511 -1.755 -11.596 1.00 98.50 156 LEU A O 1
ATOM 1281 N N . TYR A 1 157 ? 8.807 -3.603 -10.538 1.00 98.38 157 TYR A N 1
ATOM 1282 C CA . TYR A 1 157 ? 7.578 -3.766 -11.317 1.00 98.38 157 TYR A CA 1
ATOM 1283 C C . TYR A 1 157 ? 6.702 -2.510 -11.260 1.00 98.38 157 TYR A C 1
ATOM 1285 O O . TYR A 1 157 ? 6.255 -2.007 -12.289 1.00 98.38 157 TYR A O 1
ATOM 1293 N N . SER A 1 158 ? 6.486 -1.973 -10.059 1.00 97.81 158 SER A N 1
ATOM 1294 C CA . SER A 1 158 ? 5.633 -0.800 -9.853 1.00 97.81 158 SER A CA 1
ATOM 1295 C C . SER A 1 158 ? 6.246 0.471 -10.452 1.00 97.81 158 SER A C 1
ATOM 1297 O O . SER A 1 158 ? 5.531 1.279 -11.047 1.00 97.81 158 SER A O 1
ATOM 1299 N N . ALA A 1 159 ? 7.571 0.626 -10.366 1.00 98.12 159 ALA A N 1
ATOM 1300 C CA . ALA A 1 159 ? 8.295 1.709 -11.030 1.00 98.12 159 ALA A CA 1
ATOM 1301 C C . ALA A 1 159 ? 8.191 1.610 -12.563 1.00 98.12 159 ALA A C 1
ATOM 1303 O O . ALA A 1 159 ? 7.897 2.602 -13.229 1.00 98.12 159 ALA A O 1
ATOM 1304 N N . LEU A 1 160 ? 8.343 0.406 -13.125 1.00 98.31 160 LEU A N 1
ATOM 1305 C CA . LEU A 1 160 ? 8.184 0.155 -14.560 1.00 98.31 160 LEU A CA 1
ATOM 1306 C C . LEU A 1 160 ? 6.754 0.413 -15.038 1.00 98.31 160 LEU A C 1
ATOM 1308 O O . LEU A 1 160 ? 6.574 1.050 -16.074 1.00 98.31 160 LEU A O 1
ATOM 1312 N N . LYS A 1 161 ? 5.731 0.008 -14.272 1.00 96.25 161 LYS A N 1
ATOM 1313 C CA . LYS A 1 161 ? 4.337 0.357 -14.585 1.00 96.25 161 LYS A CA 1
ATOM 1314 C C . LYS A 1 161 ? 4.153 1.867 -14.684 1.00 96.25 161 LYS A C 1
ATOM 1316 O O . LYS A 1 161 ? 3.572 2.326 -15.659 1.00 96.25 161 LYS A O 1
ATOM 1321 N N . GLY A 1 162 ? 4.678 2.641 -13.732 1.00 94.12 162 GLY A N 1
ATOM 1322 C CA . GLY A 1 162 ? 4.637 4.105 -13.803 1.00 94.12 162 GLY A CA 1
ATOM 1323 C C . GLY A 1 162 ? 5.360 4.652 -15.040 1.00 94.12 162 GLY A C 1
ATOM 1324 O O . GLY A 1 162 ? 4.818 5.489 -15.760 1.00 94.12 162 GLY A O 1
ATOM 1325 N N . ARG A 1 163 ? 6.554 4.123 -15.334 1.00 96.69 163 ARG A N 1
ATOM 1326 C CA . ARG A 1 163 ? 7.379 4.505 -16.492 1.00 96.69 163 ARG A CA 1
ATOM 1327 C C . ARG A 1 163 ? 6.721 4.215 -17.843 1.00 96.69 163 ARG A C 1
ATOM 1329 O O . ARG A 1 163 ? 6.983 4.941 -18.802 1.00 96.69 163 ARG A O 1
ATOM 1336 N N . PHE A 1 164 ? 5.904 3.168 -17.913 1.00 96.50 164 PHE A N 1
ATOM 1337 C CA . PHE A 1 164 ? 5.205 2.707 -19.113 1.00 96.50 164 PHE A CA 1
ATOM 1338 C C . PHE A 1 164 ? 3.698 3.000 -19.068 1.00 96.50 164 PHE A C 1
ATOM 1340 O O . PHE A 1 164 ? 2.902 2.226 -19.591 1.00 96.50 164 PHE A O 1
ATOM 1347 N N . GLU A 1 165 ? 3.295 4.104 -18.430 1.00 93.50 165 GLU A N 1
ATOM 1348 C CA . GLU A 1 165 ? 1.912 4.614 -18.458 1.00 93.50 165 GLU A CA 1
ATOM 1349 C C . GLU A 1 165 ? 0.857 3.577 -18.018 1.00 93.50 165 GLU A C 1
ATOM 1351 O O . GLU A 1 165 ? -0.256 3.516 -18.533 1.00 93.50 165 GLU A O 1
ATOM 1356 N N . ASN A 1 166 ? 1.212 2.762 -17.021 1.00 93.12 166 ASN A N 1
ATOM 1357 C CA . ASN A 1 166 ? 0.433 1.660 -16.454 1.00 93.12 166 ASN A CA 1
ATOM 1358 C C . ASN A 1 166 ? 0.158 0.473 -17.393 1.00 93.12 166 ASN A C 1
ATOM 1360 O O . ASN A 1 166 ? -0.628 -0.405 -17.014 1.00 93.12 166 ASN A O 1
ATOM 1364 N N . ALA A 1 167 ? 0.844 0.382 -18.539 1.00 94.31 167 ALA A N 1
ATOM 1365 C CA . ALA A 1 167 ? 0.774 -0.771 -19.435 1.00 94.31 167 ALA A CA 1
ATOM 1366 C C . ALA A 1 167 ? 1.014 -2.089 -18.681 1.00 94.31 167 ALA A C 1
ATOM 1368 O O . ALA A 1 167 ? 1.787 -2.151 -17.708 1.00 94.31 167 ALA A O 1
ATOM 1369 N N . ALA A 1 168 ? 0.325 -3.144 -19.112 1.00 93.94 168 ALA A N 1
ATOM 1370 C CA . ALA A 1 168 ? 0.507 -4.464 -18.527 1.00 93.94 168 ALA A CA 1
ATOM 1371 C C . ALA A 1 168 ? 1.915 -4.982 -18.838 1.00 93.94 168 ALA A C 1
ATOM 1373 O O . ALA A 1 168 ? 2.454 -4.698 -19.907 1.00 93.94 168 ALA A O 1
ATOM 1374 N N . TRP A 1 169 ? 2.513 -5.786 -17.956 1.00 94.06 169 TRP A N 1
ATOM 1375 C CA . TRP A 1 169 ? 3.894 -6.241 -18.191 1.00 94.06 169 TRP A CA 1
ATOM 1376 C C . TRP A 1 169 ? 4.050 -7.077 -19.466 1.00 94.06 169 TRP A C 1
ATOM 1378 O O . TRP A 1 169 ? 5.108 -7.077 -20.090 1.00 94.06 169 TRP A O 1
ATOM 1388 N N . THR A 1 170 ? 2.975 -7.743 -19.898 1.00 92.12 170 THR A N 1
ATOM 1389 C CA . THR A 1 170 ? 2.928 -8.490 -21.166 1.00 92.12 170 THR A CA 1
ATOM 1390 C C . THR A 1 170 ? 3.038 -7.609 -22.417 1.00 92.12 170 THR A C 1
ATOM 1392 O O . THR A 1 170 ? 3.294 -8.136 -23.499 1.00 92.12 170 THR A O 1
ATOM 1395 N N . GLU A 1 171 ? 2.874 -6.292 -22.274 1.00 93.12 171 GLU A N 1
ATOM 1396 C CA . GLU A 1 171 ? 2.969 -5.290 -23.342 1.00 93.12 171 GLU A CA 1
ATOM 1397 C C . GLU A 1 171 ? 4.312 -4.543 -23.336 1.00 93.12 171 GLU A C 1
ATOM 1399 O O . GLU A 1 171 ? 4.557 -3.721 -24.217 1.00 93.12 171 GLU A O 1
ATOM 1404 N N . TRP A 1 172 ? 5.186 -4.804 -22.359 1.00 95.25 172 TRP A N 1
ATOM 1405 C CA . TRP A 1 172 ? 6.516 -4.197 -22.308 1.00 95.25 172 TRP A CA 1
ATOM 1406 C C . TRP A 1 172 ? 7.451 -4.790 -23.369 1.00 95.25 172 TRP A C 1
ATOM 1408 O O . TRP A 1 172 ? 7.244 -5.906 -23.852 1.00 95.25 172 TRP A O 1
ATOM 1418 N N . ASP A 1 173 ? 8.527 -4.061 -23.676 1.00 94.75 173 ASP A N 1
ATOM 1419 C CA . ASP A 1 173 ? 9.589 -4.541 -24.561 1.00 94.75 173 ASP A CA 1
ATOM 1420 C C . ASP A 1 173 ? 10.165 -5.882 -24.075 1.00 94.75 173 ASP A C 1
ATOM 1422 O O . ASP A 1 173 ? 10.309 -6.132 -22.874 1.00 94.75 173 ASP A O 1
ATOM 1426 N N . ASP A 1 174 ? 10.525 -6.748 -25.025 1.00 93.62 174 ASP A N 1
ATOM 1427 C CA . ASP A 1 174 ? 10.951 -8.127 -24.755 1.00 93.62 174 ASP A CA 1
ATOM 1428 C C . ASP A 1 174 ? 12.121 -8.233 -23.769 1.00 93.62 174 ASP A C 1
ATOM 1430 O O . ASP A 1 174 ? 12.196 -9.204 -23.016 1.00 93.62 174 ASP A O 1
ATOM 1434 N N . ASP A 1 175 ? 13.034 -7.257 -23.748 1.00 95.62 175 ASP A N 1
ATOM 1435 C CA . ASP A 1 175 ? 14.204 -7.282 -22.871 1.00 95.62 175 ASP A CA 1
ATOM 1436 C C . ASP A 1 175 ? 13.801 -7.248 -21.388 1.00 95.62 175 ASP A C 1
ATOM 1438 O O . ASP A 1 175 ? 14.252 -8.083 -20.603 1.00 95.62 175 ASP A O 1
ATOM 1442 N N . ILE A 1 176 ? 12.907 -6.338 -21.006 1.00 96.38 176 ILE A N 1
ATOM 1443 C CA . ILE A 1 176 ? 12.434 -6.182 -19.631 1.00 96.38 176 ILE A CA 1
ATOM 1444 C C . ILE A 1 176 ? 11.274 -7.123 -19.305 1.00 96.38 176 ILE A C 1
ATOM 1446 O O . ILE A 1 176 ? 11.214 -7.677 -18.204 1.00 96.38 176 ILE A O 1
ATOM 1450 N N . ARG A 1 177 ? 10.398 -7.395 -20.276 1.00 94.00 177 ARG A N 1
ATOM 1451 C CA . ARG A 1 177 ? 9.308 -8.366 -20.142 1.00 94.00 177 ARG A CA 1
ATOM 1452 C C . ARG A 1 177 ? 9.835 -9.762 -19.814 1.00 94.00 177 ARG A C 1
ATOM 1454 O O . ARG A 1 177 ? 9.296 -10.422 -18.932 1.00 94.00 177 ARG A O 1
ATOM 1461 N N . LEU A 1 178 ? 10.919 -10.181 -20.473 1.00 92.69 178 LEU A N 1
ATOM 1462 C CA . LEU A 1 178 ? 11.606 -11.456 -20.229 1.00 92.69 178 LEU A CA 1
ATOM 1463 C C . LEU A 1 178 ? 12.732 -11.348 -19.187 1.00 92.69 178 LEU A C 1
ATOM 1465 O O . LEU A 1 178 ? 13.503 -12.294 -19.023 1.00 92.69 178 LEU A O 1
ATOM 1469 N N . ARG A 1 179 ? 12.845 -10.206 -18.494 1.00 95.12 179 ARG A N 1
ATOM 1470 C CA . ARG A 1 179 ? 13.794 -9.972 -17.392 1.00 95.12 179 ARG A CA 1
ATOM 1471 C C . ARG A 1 179 ? 15.246 -10.284 -17.768 1.00 95.12 179 ARG A C 1
ATOM 1473 O O . ARG A 1 179 ? 15.999 -10.865 -16.984 1.00 95.12 179 ARG A O 1
ATOM 1480 N N . GLN A 1 180 ? 15.667 -9.889 -18.969 1.00 96.38 180 GLN A N 1
ATOM 1481 C CA . GLN A 1 180 ? 17.050 -10.061 -19.402 1.00 96.38 180 GLN A CA 1
ATOM 1482 C C . GLN A 1 180 ? 18.005 -9.344 -18.427 1.00 96.38 180 GLN A C 1
ATOM 1484 O O . GLN A 1 180 ? 17.743 -8.192 -18.067 1.00 96.38 180 GLN A O 1
ATOM 1489 N N . PRO A 1 181 ? 19.132 -9.965 -18.018 1.00 97.62 181 PRO A N 1
ATOM 1490 C CA . PRO A 1 181 ? 19.992 -9.423 -16.961 1.00 97.62 181 PRO A CA 1
ATOM 1491 C C . PRO A 1 181 ? 20.453 -7.974 -17.180 1.00 97.62 181 PRO A C 1
ATOM 1493 O O . PRO A 1 181 ? 20.468 -7.181 -16.239 1.00 97.62 181 PRO A O 1
ATOM 1496 N N . GLU A 1 182 ? 20.783 -7.604 -18.421 1.00 97.81 182 GLU A N 1
ATOM 1497 C CA . GLU A 1 182 ? 21.217 -6.240 -18.750 1.00 97.81 182 GLU A CA 1
ATOM 1498 C C . GLU A 1 182 ? 20.071 -5.222 -18.669 1.00 97.81 182 GLU A C 1
ATOM 1500 O O . GLU A 1 182 ? 20.272 -4.112 -18.173 1.00 97.81 182 GLU A O 1
ATOM 1505 N N . ALA A 1 183 ? 18.856 -5.600 -19.084 1.00 97.75 183 ALA A N 1
ATOM 1506 C CA . ALA A 1 183 ? 17.672 -4.752 -18.964 1.00 97.75 183 ALA A CA 1
ATOM 1507 C C . ALA A 1 183 ? 17.296 -4.537 -17.494 1.00 97.75 183 ALA A C 1
ATOM 1509 O O . ALA A 1 183 ? 17.092 -3.400 -17.075 1.00 97.75 183 ALA A O 1
ATOM 1510 N N . MET A 1 184 ? 17.298 -5.606 -16.690 1.00 98.00 184 MET A N 1
ATOM 1511 C CA . MET A 1 184 ? 17.045 -5.533 -15.247 1.00 98.00 184 MET A CA 1
ATOM 1512 C C . MET A 1 184 ? 18.037 -4.596 -14.552 1.00 98.00 184 MET A C 1
ATOM 1514 O O . MET A 1 184 ? 17.638 -3.708 -13.800 1.00 98.00 184 MET A O 1
ATOM 1518 N N . LYS A 1 185 ? 19.335 -4.731 -14.854 1.00 98.00 185 LYS A N 1
ATOM 1519 C CA . LYS A 1 185 ? 20.382 -3.863 -14.301 1.00 98.00 185 LYS A CA 1
ATOM 1520 C C . LYS A 1 185 ? 20.215 -2.403 -14.732 1.00 98.00 185 LYS A C 1
ATOM 1522 O O . LYS A 1 185 ? 20.379 -1.507 -13.905 1.00 98.00 185 LYS A O 1
ATOM 1527 N N . ARG A 1 186 ? 19.901 -2.162 -16.011 1.00 98.25 186 ARG A N 1
ATOM 1528 C CA . ARG A 1 186 ? 19.648 -0.822 -16.563 1.00 98.25 186 ARG A CA 1
ATOM 1529 C C . ARG A 1 186 ? 18.482 -0.146 -15.849 1.00 98.25 186 ARG A C 1
ATOM 1531 O O . ARG A 1 186 ? 18.660 0.946 -15.320 1.00 98.25 186 ARG A O 1
ATOM 1538 N N . TRP A 1 187 ? 17.326 -0.805 -15.795 1.00 98.25 187 TRP A N 1
ATOM 1539 C CA . TRP A 1 187 ? 16.119 -0.236 -15.198 1.00 98.25 187 TRP A CA 1
ATOM 1540 C C . TRP A 1 187 ? 16.236 -0.053 -13.690 1.00 98.25 187 TRP A C 1
ATOM 1542 O O . TRP A 1 187 ? 15.802 0.972 -13.178 1.00 98.25 187 TRP A O 1
ATOM 1552 N N . HIS A 1 188 ? 16.901 -0.969 -12.981 1.00 97.75 188 HIS A N 1
ATOM 1553 C CA . HIS A 1 188 ? 17.173 -0.779 -11.558 1.00 97.75 188 HIS A CA 1
ATOM 1554 C C . HIS A 1 188 ? 18.051 0.459 -11.300 1.00 97.75 188 HIS A C 1
ATOM 1556 O O . HIS A 1 188 ? 17.874 1.150 -10.297 1.00 97.75 188 HIS A O 1
ATOM 1562 N N . ALA A 1 189 ? 19.014 0.753 -12.179 1.00 97.88 189 ALA A N 1
ATOM 1563 C CA . ALA A 1 189 ? 19.840 1.952 -12.058 1.00 97.88 189 ALA A CA 1
ATOM 1564 C C . ALA A 1 189 ? 19.074 3.232 -12.435 1.00 97.88 189 ALA A C 1
ATOM 1566 O O . ALA A 1 189 ? 19.224 4.243 -11.754 1.00 97.88 189 ALA A O 1
ATOM 1567 N N . GLU A 1 190 ? 18.261 3.189 -13.496 1.00 98.25 190 GLU A N 1
ATOM 1568 C CA . GLU A 1 190 ? 17.472 4.333 -13.981 1.00 98.25 190 GLU A CA 1
ATOM 1569 C C . GLU A 1 190 ? 16.357 4.724 -12.999 1.00 98.25 190 GLU A C 1
ATOM 1571 O O . GLU A 1 190 ? 16.138 5.909 -12.775 1.00 98.25 190 GLU A O 1
ATOM 1576 N N . LEU A 1 191 ? 15.702 3.740 -12.376 1.00 98.38 191 LEU A N 1
ATOM 1577 C CA . LEU A 1 191 ? 14.521 3.922 -11.522 1.00 98.38 191 LEU A CA 1
ATOM 1578 C C . LEU A 1 191 ? 14.834 3.776 -10.026 1.00 98.38 191 LEU A C 1
ATOM 1580 O O . LEU A 1 191 ? 13.958 3.443 -9.232 1.00 98.38 191 LEU A O 1
ATOM 1584 N N . VAL A 1 192 ? 16.089 3.979 -9.614 1.00 98.25 192 VAL A N 1
ATOM 1585 C CA . VAL A 1 192 ? 16.527 3.714 -8.231 1.00 98.25 192 VAL A CA 1
ATOM 1586 C C . VAL A 1 192 ? 15.728 4.496 -7.179 1.00 98.25 192 VAL A C 1
ATOM 1588 O O . VAL A 1 192 ? 15.464 3.967 -6.098 1.00 98.25 192 VAL A O 1
ATOM 1591 N N . ASP A 1 193 ? 15.328 5.733 -7.485 1.00 98.25 193 ASP A N 1
ATOM 1592 C CA . ASP A 1 193 ? 14.554 6.567 -6.561 1.00 98.25 193 ASP A CA 1
ATOM 1593 C C . ASP A 1 193 ? 13.077 6.146 -6.524 1.00 98.25 193 ASP A C 1
ATOM 1595 O O . ASP A 1 193 ? 12.517 5.988 -5.441 1.00 98.25 193 ASP A O 1
ATOM 1599 N N . ASP A 1 194 ? 12.481 5.820 -7.677 1.00 98.38 194 ASP A N 1
ATOM 1600 C CA . ASP A 1 194 ? 11.118 5.274 -7.766 1.00 98.38 194 ASP A CA 1
ATOM 1601 C C . ASP A 1 194 ? 10.992 3.928 -7.037 1.00 98.38 194 ASP A C 1
ATOM 1603 O O . ASP A 1 194 ? 10.060 3.701 -6.265 1.00 98.38 194 ASP A O 1
ATOM 1607 N N . ILE A 1 195 ? 11.965 3.030 -7.219 1.00 98.62 195 ILE A N 1
ATOM 1608 C CA . ILE A 1 195 ? 12.043 1.754 -6.492 1.00 98.62 195 ILE A CA 1
ATOM 1609 C C . ILE A 1 195 ? 12.057 2.022 -4.986 1.00 98.62 195 ILE A C 1
ATOM 1611 O O . ILE A 1 195 ? 11.331 1.389 -4.215 1.00 98.62 195 ILE A O 1
ATOM 1615 N N . ARG A 1 196 ? 12.861 2.994 -4.548 1.00 98.56 196 ARG A N 1
ATOM 1616 C CA . ARG A 1 196 ? 12.958 3.362 -3.137 1.00 98.56 196 ARG A CA 1
ATOM 1617 C C . ARG A 1 196 ? 11.667 3.996 -2.610 1.00 98.56 196 ARG A C 1
ATOM 1619 O O . ARG A 1 196 ? 11.299 3.710 -1.468 1.00 98.56 196 ARG A O 1
ATOM 1626 N N . PHE A 1 197 ? 10.955 4.766 -3.429 1.00 98.69 197 PHE A N 1
ATOM 1627 C CA . PHE A 1 197 ? 9.617 5.266 -3.127 1.00 98.69 197 PHE A CA 1
ATOM 1628 C C . PHE A 1 197 ? 8.631 4.115 -2.875 1.00 98.69 197 PHE A C 1
ATOM 1630 O O . PHE A 1 197 ? 7.990 4.083 -1.823 1.00 98.69 197 PHE A O 1
ATOM 1637 N N . TYR A 1 198 ? 8.562 3.109 -3.753 1.00 98.62 198 TYR A N 1
ATOM 1638 C CA . TYR A 1 198 ? 7.691 1.945 -3.532 1.00 98.62 198 TYR A CA 1
ATOM 1639 C C . TYR A 1 198 ? 8.089 1.131 -2.293 1.00 98.62 198 TYR A C 1
ATOM 1641 O O . TYR A 1 198 ? 7.216 0.686 -1.543 1.00 98.62 198 TYR A O 1
ATOM 1649 N N . CYS A 1 199 ? 9.386 1.005 -2.000 1.00 98.75 199 CYS A N 1
ATOM 1650 C CA . CYS A 1 199 ? 9.853 0.441 -0.731 1.00 98.75 199 CYS A CA 1
ATOM 1651 C C . CYS A 1 199 ? 9.344 1.243 0.476 1.00 98.75 199 CYS A C 1
ATOM 1653 O O . CYS A 1 199 ? 8.897 0.651 1.462 1.00 98.75 199 CYS A O 1
ATOM 1655 N N . PHE A 1 200 ? 9.383 2.578 0.409 1.00 98.69 200 PHE A N 1
ATOM 1656 C CA . PHE A 1 200 ? 8.861 3.456 1.458 1.00 98.69 200 PHE A CA 1
ATOM 1657 C C . PHE A 1 200 ? 7.355 3.263 1.666 1.00 98.69 200 PHE A C 1
ATOM 1659 O O . PHE A 1 200 ? 6.924 3.136 2.815 1.00 98.69 200 PHE A O 1
ATOM 1666 N N . LEU A 1 201 ? 6.566 3.158 0.589 1.00 98.75 201 LEU A N 1
ATOM 1667 C CA . LEU A 1 201 ? 5.129 2.878 0.684 1.00 98.75 201 LEU A CA 1
ATOM 1668 C C . LEU A 1 201 ? 4.866 1.588 1.462 1.00 98.75 201 LEU A C 1
ATOM 1670 O O . LEU A 1 201 ? 4.078 1.583 2.408 1.00 98.75 201 LEU A O 1
ATOM 1674 N N . GLN A 1 202 ? 5.567 0.510 1.106 1.00 98.81 202 GLN A N 1
ATOM 1675 C CA . GLN A 1 202 ? 5.417 -0.774 1.784 1.00 98.81 202 GLN A CA 1
ATOM 1676 C C . GLN A 1 202 ? 5.869 -0.696 3.244 1.00 98.81 202 GLN A C 1
ATOM 1678 O O . GLN A 1 202 ? 5.171 -1.181 4.133 1.00 98.81 202 GLN A O 1
ATOM 1683 N N . TYR A 1 203 ? 6.977 -0.015 3.533 1.00 98.75 203 TYR A N 1
ATOM 1684 C CA . TYR A 1 203 ? 7.431 0.170 4.909 1.00 98.75 203 TYR A CA 1
ATOM 1685 C C . TYR A 1 203 ? 6.397 0.913 5.770 1.00 98.75 203 TYR A C 1
ATOM 1687 O O . TYR A 1 203 ? 6.051 0.436 6.854 1.00 98.75 203 TYR A O 1
ATOM 1695 N N . MET A 1 204 ? 5.848 2.031 5.281 1.00 98.69 204 MET A N 1
ATOM 1696 C CA . MET A 1 204 ? 4.792 2.779 5.977 1.00 98.69 204 MET A CA 1
ATOM 1697 C C . MET A 1 204 ? 3.525 1.939 6.153 1.00 98.69 204 MET A C 1
ATOM 1699 O O . MET A 1 204 ? 2.966 1.894 7.250 1.00 98.69 204 MET A O 1
ATOM 1703 N N . PHE A 1 205 ? 3.106 1.228 5.104 1.00 98.81 205 PHE A N 1
ATOM 1704 C CA . PHE A 1 205 ? 1.958 0.329 5.149 1.00 98.81 205 PHE A CA 1
ATOM 1705 C C . PHE A 1 205 ? 2.112 -0.718 6.258 1.00 98.81 205 PHE A C 1
ATOM 1707 O O . PHE A 1 205 ? 1.246 -0.833 7.126 1.00 98.81 205 PHE A O 1
ATOM 1714 N N . PHE A 1 206 ? 3.222 -1.463 6.268 1.00 98.69 206 PHE A N 1
ATOM 1715 C CA . PHE A 1 206 ? 3.431 -2.543 7.232 1.00 98.69 206 PHE A CA 1
ATOM 1716 C C . PHE A 1 206 ? 3.623 -2.020 8.655 1.00 98.69 206 PHE A C 1
ATOM 1718 O O . PHE A 1 206 ? 3.153 -2.661 9.597 1.00 98.69 206 PHE A O 1
ATOM 1725 N N . LEU A 1 207 ? 4.256 -0.854 8.826 1.00 98.25 207 LEU A N 1
ATOM 1726 C CA . LEU A 1 207 ? 4.401 -0.210 10.130 1.00 98.25 207 LEU A CA 1
ATOM 1727 C C . LEU A 1 207 ? 3.030 0.121 10.737 1.00 98.25 207 LEU A C 1
ATOM 1729 O O . LEU A 1 207 ? 2.737 -0.268 11.871 1.00 98.25 207 LEU A O 1
ATOM 1733 N N . GLN A 1 208 ? 2.173 0.790 9.965 1.00 98.69 208 GLN A N 1
ATOM 1734 C CA . GLN A 1 208 ? 0.850 1.206 10.424 1.00 98.69 208 GLN A CA 1
ATOM 1735 C C . GLN A 1 208 ? -0.108 0.019 10.578 1.00 98.69 208 GLN A C 1
ATOM 1737 O O . GLN A 1 208 ? -0.812 -0.083 11.585 1.00 98.69 208 GLN A O 1
ATOM 1742 N N . TRP A 1 209 ? -0.085 -0.931 9.638 1.00 98.69 209 TRP A N 1
ATOM 1743 C CA . TRP A 1 209 ? -0.882 -2.151 9.731 1.00 98.69 209 TRP A CA 1
ATOM 1744 C C . TRP A 1 209 ? -0.539 -2.955 10.985 1.00 98.69 209 TRP A C 1
ATOM 1746 O O . TRP A 1 209 ? -1.428 -3.394 11.722 1.00 98.69 209 TRP A O 1
ATOM 1756 N N . LYS A 1 210 ? 0.760 -3.119 11.264 1.00 98.50 210 LYS A N 1
ATOM 1757 C CA . LYS A 1 210 ? 1.221 -3.823 12.458 1.00 98.50 210 LYS A CA 1
ATOM 1758 C C . LYS A 1 210 ? 0.696 -3.152 13.726 1.00 98.50 210 LYS A C 1
ATOM 1760 O O . LYS A 1 210 ? 0.239 -3.863 14.616 1.00 98.50 210 LYS A O 1
ATOM 1765 N N . ALA A 1 211 ? 0.711 -1.821 13.800 1.00 98.69 211 ALA A N 1
ATOM 1766 C CA . ALA A 1 211 ? 0.203 -1.089 14.958 1.00 98.69 211 ALA A CA 1
ATOM 1767 C C . ALA A 1 211 ? -1.301 -1.336 15.199 1.00 98.69 211 ALA A C 1
ATOM 1769 O O . ALA A 1 211 ? -1.694 -1.645 16.327 1.00 98.69 211 ALA A O 1
ATOM 1770 N N . VAL A 1 212 ? -2.129 -1.306 14.144 1.00 98.75 212 VAL A N 1
ATOM 1771 C CA . VAL A 1 212 ? -3.569 -1.624 14.236 1.00 98.75 212 VAL A CA 1
ATOM 1772 C C . VAL A 1 212 ? -3.786 -3.075 14.669 1.00 98.75 212 VAL A C 1
ATOM 1774 O O . VAL A 1 212 ? -4.567 -3.344 15.584 1.00 98.75 212 VAL A O 1
ATOM 1777 N N . LYS A 1 213 ? -3.070 -4.022 14.053 1.00 98.69 213 LYS A N 1
ATOM 1778 C CA . LYS A 1 213 ? -3.175 -5.451 14.375 1.00 98.69 213 LYS A CA 1
ATOM 1779 C C . LYS A 1 213 ? -2.742 -5.751 15.811 1.00 98.69 213 LYS A C 1
ATOM 1781 O O . LYS A 1 213 ? -3.425 -6.495 16.513 1.00 98.69 213 LYS A O 1
ATOM 1786 N N . ASP A 1 214 ? -1.628 -5.178 16.261 1.00 98.81 214 ASP A N 1
ATOM 1787 C CA . ASP A 1 214 ? -1.143 -5.323 17.636 1.00 98.81 214 ASP A CA 1
ATOM 1788 C C . ASP A 1 214 ? -2.163 -4.753 18.631 1.00 98.81 214 ASP A C 1
ATOM 1790 O O . ASP A 1 214 ? -2.442 -5.379 19.657 1.00 98.81 214 ASP A O 1
ATOM 1794 N N . TYR A 1 215 ? -2.762 -3.600 18.316 1.00 98.88 215 TYR A N 1
ATOM 1795 C CA . TYR A 1 215 ? -3.803 -2.993 19.137 1.00 98.88 215 TYR A CA 1
ATOM 1796 C C . TYR A 1 215 ? -5.055 -3.872 19.224 1.00 98.88 215 TYR A C 1
ATOM 1798 O O . TYR A 1 215 ? -5.535 -4.127 20.331 1.00 98.88 215 TYR A O 1
ATOM 1806 N N . ALA A 1 216 ? -5.545 -4.388 18.092 1.00 98.75 216 ALA A N 1
ATOM 1807 C CA . ALA A 1 216 ? -6.668 -5.323 18.044 1.00 98.75 216 ALA A CA 1
ATOM 1808 C C . ALA A 1 216 ? -6.401 -6.561 18.911 1.00 98.75 216 ALA A C 1
ATOM 1810 O O . ALA A 1 216 ? -7.173 -6.865 19.826 1.00 98.75 216 ALA A O 1
ATOM 1811 N N . ASN A 1 217 ? -5.249 -7.205 18.707 1.00 98.62 217 ASN A N 1
ATOM 1812 C CA . ASN A 1 217 ? -4.864 -8.409 19.439 1.00 98.62 217 ASN A CA 1
ATOM 1813 C C . ASN A 1 217 ? -4.737 -8.153 20.947 1.00 98.62 217 ASN A C 1
ATOM 1815 O O . ASN A 1 217 ? -5.201 -8.962 21.751 1.00 98.62 217 ASN A O 1
ATOM 1819 N N . LYS A 1 218 ? -4.156 -7.012 21.346 1.00 98.69 218 LYS A N 1
ATOM 1820 C CA . LYS A 1 218 ? -4.034 -6.612 22.757 1.00 98.69 218 LYS A CA 1
ATOM 1821 C C . LYS A 1 218 ? -5.396 -6.456 23.442 1.00 98.69 218 LYS A C 1
ATOM 1823 O O . LYS A 1 218 ? -5.496 -6.710 24.639 1.00 98.69 218 LYS A O 1
ATOM 1828 N N . HIS A 1 219 ? -6.432 -6.082 22.693 1.00 98.62 219 HIS A N 1
ATOM 1829 C CA . HIS A 1 219 ? -7.804 -5.947 23.190 1.00 98.62 219 HIS A CA 1
ATOM 1830 C C . HIS A 1 219 ? -8.670 -7.195 22.944 1.00 98.62 219 HIS A C 1
ATOM 1832 O O . HIS A 1 219 ? -9.883 -7.157 23.134 1.00 98.62 219 HIS A O 1
ATOM 1838 N N . GLY A 1 220 ? -8.062 -8.323 22.560 1.00 98.06 220 GLY A N 1
ATOM 1839 C CA . GLY A 1 220 ? -8.764 -9.595 22.379 1.00 98.06 220 GLY A CA 1
ATOM 1840 C C . GLY A 1 220 ? -9.538 -9.718 21.064 1.00 98.06 220 GLY A C 1
ATOM 1841 O O . GLY A 1 220 ? -10.340 -10.643 20.931 1.00 98.06 220 GLY A O 1
ATOM 1842 N N . ILE A 1 221 ? -9.293 -8.830 20.097 1.00 98.69 221 ILE A N 1
ATOM 1843 C CA . ILE A 1 221 ? -9.852 -8.903 18.745 1.00 98.69 221 ILE A CA 1
ATOM 1844 C C . ILE A 1 221 ? -8.825 -9.545 17.813 1.00 98.69 221 ILE A C 1
ATOM 1846 O O . ILE A 1 221 ? -7.760 -8.987 17.567 1.00 98.69 221 ILE A O 1
ATOM 1850 N N . SER A 1 222 ? -9.150 -10.717 17.275 1.00 98.44 222 SER A N 1
ATOM 1851 C CA . SER A 1 222 ? -8.351 -11.369 16.234 1.00 98.44 222 SER A CA 1
ATOM 1852 C C . SER A 1 222 ? -8.787 -10.900 14.849 1.00 98.44 222 SER A C 1
ATOM 1854 O O . SER A 1 222 ? -9.979 -10.747 14.585 1.00 98.44 222 SER A O 1
ATOM 1856 N N . ILE A 1 223 ? -7.834 -10.714 13.941 1.00 98.44 223 ILE A N 1
ATOM 1857 C CA . ILE A 1 223 ? -8.133 -10.315 12.563 1.00 98.44 223 ILE A CA 1
ATOM 1858 C C . ILE A 1 223 ? -8.137 -11.544 11.656 1.00 98.44 223 ILE A C 1
ATOM 1860 O O . ILE A 1 223 ? -7.170 -12.307 11.640 1.00 98.44 223 ILE A O 1
ATOM 1864 N N . ILE A 1 224 ? -9.218 -11.715 10.897 1.00 98.19 224 ILE A N 1
ATOM 1865 C CA . ILE A 1 224 ? -9.338 -12.729 9.847 1.00 98.19 224 ILE A CA 1
ATOM 1866 C C . ILE A 1 224 ? -9.042 -12.041 8.514 1.00 98.19 224 ILE A C 1
ATOM 1868 O O . ILE A 1 224 ? -9.816 -11.191 8.074 1.00 98.19 224 ILE A O 1
ATOM 1872 N N . GLY A 1 225 ? -7.903 -12.384 7.914 1.00 95.50 225 GLY A N 1
ATOM 1873 C CA . GLY A 1 225 ? -7.561 -11.959 6.559 1.00 95.50 225 GLY A CA 1
ATOM 1874 C C . GLY A 1 225 ? -8.280 -12.787 5.497 1.00 95.50 225 GLY A C 1
ATOM 1875 O O . GLY A 1 225 ? -8.922 -13.792 5.802 1.00 95.50 225 GLY A O 1
ATOM 1876 N N . ASP A 1 226 ? -8.111 -12.375 4.251 1.00 93.69 226 ASP A N 1
ATOM 1877 C CA . ASP A 1 226 ? -8.608 -13.064 3.067 1.00 93.69 226 ASP A CA 1
ATOM 1878 C C . ASP A 1 226 ? -7.472 -13.121 2.036 1.00 93.69 226 ASP A C 1
ATOM 1880 O O . ASP A 1 226 ? -6.724 -12.150 1.888 1.00 93.69 226 ASP A O 1
ATOM 1884 N N . LEU A 1 227 ? -7.309 -14.273 1.387 1.00 88.81 227 LEU A N 1
ATOM 1885 C CA . LEU A 1 227 ? -6.249 -14.531 0.418 1.00 88.81 227 LEU A CA 1
ATOM 1886 C C . LEU A 1 227 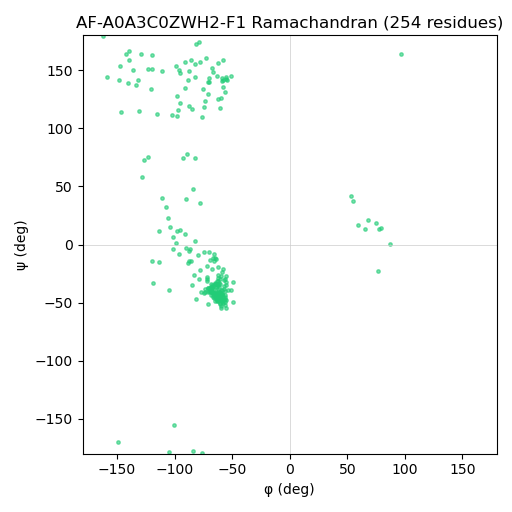? -6.878 -15.143 -0.842 1.00 88.81 227 LEU A C 1
ATOM 1888 O O . LEU A 1 227 ? -7.397 -16.263 -0.771 1.00 88.81 227 LEU A O 1
ATOM 1892 N N . PRO A 1 228 ? -6.831 -14.445 -1.991 1.00 85.62 228 PRO A N 1
ATOM 1893 C CA . PRO A 1 228 ? -7.269 -15.009 -3.261 1.00 85.62 228 PRO A CA 1
ATOM 1894 C C . PRO A 1 228 ? -6.481 -16.285 -3.598 1.00 85.62 228 PRO A C 1
ATOM 1896 O O . PRO A 1 228 ? -5.279 -16.359 -3.358 1.00 85.62 228 PRO A O 1
ATOM 1899 N N . ILE A 1 229 ? -7.147 -17.294 -4.174 1.00 85.56 229 ILE A N 1
ATOM 1900 C CA . ILE A 1 229 ? -6.486 -18.548 -4.594 1.00 85.56 229 ILE A CA 1
ATOM 1901 C C . ILE A 1 229 ? -5.535 -18.306 -5.775 1.00 85.56 229 ILE A C 1
ATOM 1903 O O . ILE A 1 229 ? -4.488 -18.945 -5.864 1.00 85.56 229 ILE A O 1
ATOM 1907 N N . TYR A 1 230 ? -5.912 -17.405 -6.684 1.00 85.44 230 TYR A N 1
ATOM 1908 C CA . TYR A 1 230 ? -5.135 -17.054 -7.868 1.00 85.44 230 TYR A CA 1
ATOM 1909 C C . TYR A 1 230 ? -4.593 -15.634 -7.760 1.00 85.44 230 TYR A C 1
ATOM 1911 O O . TYR A 1 230 ? -5.226 -14.762 -7.165 1.00 85.44 230 TYR A O 1
ATOM 1919 N N . VAL A 1 231 ? -3.438 -15.414 -8.380 1.00 87.94 231 VAL A N 1
ATOM 1920 C CA . VAL A 1 231 ? -2.819 -14.093 -8.526 1.00 87.94 231 VAL A CA 1
ATOM 1921 C C . VAL A 1 231 ? -3.272 -13.439 -9.831 1.00 87.94 231 VAL A C 1
ATOM 1923 O O . VAL A 1 231 ? -3.676 -14.128 -10.772 1.00 87.94 231 VAL A O 1
ATOM 1926 N N . ALA A 1 232 ? -3.209 -12.110 -9.904 1.00 89.94 232 ALA A N 1
ATOM 1927 C CA . ALA A 1 232 ? -3.544 -11.398 -11.131 1.00 89.94 232 ALA A CA 1
ATOM 1928 C C . ALA A 1 232 ? -2.481 -11.636 -12.215 1.00 89.94 232 ALA A C 1
ATOM 1930 O O . ALA A 1 232 ? -1.289 -11.681 -11.917 1.00 89.94 232 ALA A O 1
ATOM 1931 N N . MET A 1 233 ? -2.910 -11.733 -13.479 1.00 90.50 233 MET A N 1
ATOM 1932 C CA . MET A 1 233 ? -1.985 -11.891 -14.610 1.00 90.50 233 MET A CA 1
ATOM 1933 C C . MET A 1 233 ? -1.075 -10.676 -14.789 1.00 90.50 233 MET A C 1
ATOM 1935 O O . MET A 1 233 ? 0.077 -10.827 -15.160 1.00 90.50 233 MET A O 1
ATOM 1939 N N . ASP A 1 234 ? -1.580 -9.469 -14.551 1.00 93.38 234 ASP A N 1
ATOM 1940 C CA . ASP A 1 234 ? -0.758 -8.263 -14.555 1.00 93.38 234 ASP A CA 1
ATOM 1941 C C . ASP A 1 234 ? -0.278 -7.981 -13.128 1.00 93.38 234 ASP A C 1
ATOM 1943 O O . ASP A 1 234 ? -0.823 -7.121 -12.438 1.00 93.38 234 ASP A O 1
ATOM 1947 N N . SER A 1 235 ? 0.687 -8.768 -12.646 1.00 95.12 235 SER A N 1
ATOM 1948 C CA . SER A 1 235 ? 1.268 -8.624 -11.306 1.00 95.12 235 SER A CA 1
ATOM 1949 C C . SER A 1 235 ? 2.781 -8.828 -11.301 1.00 95.12 235 SER A C 1
ATOM 1951 O O . SER A 1 235 ? 3.345 -9.495 -12.176 1.00 95.12 235 SER A O 1
ATOM 1953 N N . ALA A 1 236 ? 3.427 -8.304 -10.257 1.00 96.62 236 ALA A N 1
ATOM 1954 C CA . ALA A 1 236 ? 4.832 -8.560 -9.978 1.00 96.62 236 ALA A CA 1
ATOM 1955 C C . ALA A 1 236 ? 5.099 -10.063 -9.827 1.00 96.62 236 ALA A C 1
ATOM 1957 O O . ALA A 1 236 ? 6.098 -10.540 -10.351 1.00 96.62 236 ALA A O 1
ATOM 1958 N N . ASP A 1 237 ? 4.180 -10.811 -9.201 1.00 94.56 237 ASP A N 1
ATOM 1959 C CA . ASP A 1 237 ? 4.344 -12.248 -8.948 1.00 94.56 237 ASP A CA 1
ATOM 1960 C C . ASP A 1 237 ? 4.418 -13.047 -10.261 1.00 94.56 237 ASP A C 1
ATOM 1962 O O . ASP A 1 237 ? 5.281 -13.906 -10.433 1.00 94.56 237 ASP A O 1
ATOM 1966 N N . THR A 1 238 ? 3.531 -12.751 -11.218 1.00 93.88 238 THR A N 1
ATOM 1967 C CA . THR A 1 238 ? 3.521 -13.414 -12.534 1.00 93.88 238 THR A CA 1
ATOM 1968 C C . THR A 1 238 ? 4.676 -12.994 -13.429 1.00 93.88 238 THR A C 1
ATOM 1970 O O . THR A 1 238 ? 5.146 -13.796 -14.232 1.00 93.88 238 THR A O 1
ATOM 1973 N N . TRP A 1 239 ? 5.135 -11.747 -13.291 1.00 95.38 239 TRP A N 1
ATOM 1974 C CA . TRP A 1 239 ? 6.264 -11.232 -14.055 1.00 95.38 239 TRP A CA 1
ATOM 1975 C C . TRP A 1 239 ? 7.597 -11.785 -13.539 1.00 95.38 239 TRP A C 1
ATOM 1977 O O . TRP A 1 239 ? 8.452 -12.153 -14.343 1.00 95.38 239 TRP A O 1
ATOM 1987 N N . SER A 1 240 ? 7.790 -11.869 -12.217 1.00 95.00 240 SER A N 1
ATOM 1988 C CA . SER A 1 240 ? 9.047 -12.336 -11.624 1.00 95.00 240 SER A CA 1
ATOM 1989 C C . SER A 1 240 ? 9.171 -13.856 -11.546 1.00 95.00 240 SER A C 1
ATOM 1991 O O . SER A 1 240 ? 10.298 -14.352 -11.597 1.00 95.00 240 SER A O 1
ATOM 1993 N N . HIS A 1 241 ? 8.046 -14.578 -11.488 1.00 93.38 241 HIS A N 1
ATOM 1994 C CA . HIS A 1 241 ? 8.006 -16.040 -11.397 1.00 93.38 241 HIS A CA 1
ATOM 1995 C C . HIS A 1 241 ? 7.111 -16.702 -12.458 1.00 93.38 241 HIS A C 1
ATOM 1997 O O . HIS A 1 241 ? 6.177 -17.441 -12.115 1.00 93.38 241 HIS A O 1
ATOM 2003 N N . PRO A 1 242 ? 7.369 -16.484 -13.762 1.00 90.75 242 PRO A N 1
ATOM 2004 C CA . PRO A 1 242 ? 6.571 -17.080 -14.833 1.00 90.75 242 PRO A CA 1
ATOM 2005 C C . PRO A 1 242 ? 6.553 -18.619 -14.785 1.00 90.75 242 PRO A C 1
ATOM 2007 O O . PRO A 1 242 ? 5.597 -19.233 -15.254 1.00 90.75 242 PRO A O 1
ATOM 2010 N N . GLU A 1 243 ? 7.562 -19.256 -14.179 1.00 90.81 243 GLU A N 1
ATOM 2011 C CA . GL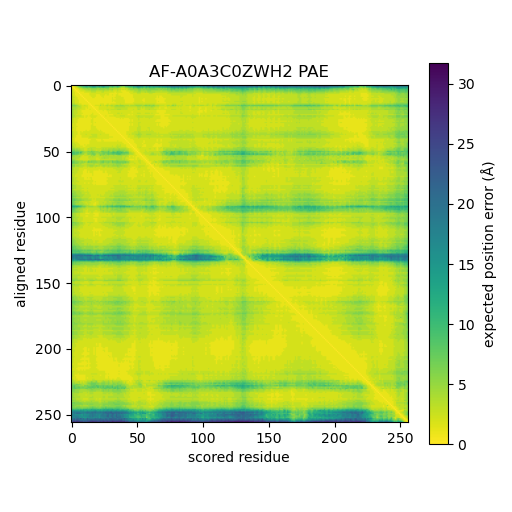U A 1 243 ? 7.680 -20.709 -14.017 1.00 90.81 243 GLU A CA 1
ATOM 2012 C C . GLU A 1 243 ? 6.567 -21.353 -13.173 1.00 90.81 243 GLU A C 1
ATOM 2014 O O . GLU A 1 243 ? 6.348 -22.564 -13.273 1.00 90.81 243 GLU A O 1
ATOM 2019 N N . TYR A 1 244 ? 5.845 -20.572 -12.363 1.00 91.38 244 TYR A N 1
ATOM 2020 C CA . TYR A 1 244 ? 4.708 -21.065 -11.580 1.00 91.38 244 TYR A CA 1
ATOM 2021 C C . TYR A 1 244 ? 3.377 -21.020 -12.340 1.00 91.38 244 TYR A C 1
ATOM 2023 O O . TYR A 1 244 ? 2.372 -21.544 -11.852 1.00 91.38 244 TYR A O 1
ATOM 2031 N N . PHE A 1 245 ? 3.360 -20.447 -13.546 1.00 90.62 245 PHE A N 1
ATOM 2032 C CA . PHE A 1 245 ? 2.147 -20.202 -14.319 1.00 90.62 245 PHE A CA 1
ATOM 2033 C C . PHE A 1 245 ? 2.171 -20.930 -15.664 1.00 90.62 245 PHE A C 1
ATOM 2035 O O . PHE A 1 245 ? 3.213 -21.185 -16.262 1.00 90.62 245 PHE A O 1
ATOM 2042 N N . LYS A 1 246 ? 0.984 -21.278 -16.173 1.00 87.31 246 LYS A N 1
ATOM 2043 C CA . LYS A 1 246 ? 0.837 -21.896 -17.499 1.00 87.31 246 LYS A CA 1
ATOM 2044 C C . LYS A 1 246 ? 0.849 -20.835 -18.596 1.00 87.31 246 LYS A C 1
ATOM 2046 O O . LYS A 1 246 ? -0.193 -20.521 -19.180 1.00 87.31 246 LYS A O 1
ATOM 2051 N N . LEU A 1 247 ? 2.032 -20.310 -18.874 1.00 85.12 247 LEU A N 1
ATOM 2052 C CA . LEU A 1 247 ? 2.262 -19.347 -19.943 1.00 85.12 247 LEU A CA 1
ATOM 2053 C C . LEU A 1 247 ? 2.761 -20.048 -21.218 1.00 85.12 247 LEU A C 1
ATOM 2055 O O . LEU A 1 247 ? 3.377 -21.113 -21.152 1.00 85.12 247 LEU A O 1
ATOM 2059 N N . ASP A 1 248 ? 2.455 -19.483 -22.382 1.00 82.06 248 ASP A N 1
ATOM 2060 C CA . ASP A 1 248 ? 3.023 -19.905 -23.662 1.00 82.06 248 ASP A CA 1
ATOM 2061 C C . ASP A 1 248 ? 4.475 -19.411 -23.832 1.00 82.06 248 ASP A C 1
ATOM 2063 O O . ASP A 1 248 ? 5.047 -18.767 -22.950 1.00 82.06 248 ASP A O 1
ATOM 2067 N N . GLY A 1 249 ? 5.098 -19.720 -24.975 1.00 71.94 249 GLY A N 1
ATOM 2068 C CA . GLY A 1 249 ? 6.478 -19.309 -25.268 1.00 71.94 249 GLY A CA 1
ATOM 2069 C C . GLY A 1 249 ? 6.686 -17.792 -25.369 1.00 71.94 249 GLY A C 1
ATOM 2070 O O . GLY A 1 249 ? 7.829 -17.342 -25.366 1.00 71.94 249 GLY A O 1
ATOM 2071 N N . GLU A 1 250 ? 5.605 -17.010 -25.435 1.00 73.69 250 GLU A N 1
ATOM 2072 C CA . GLU A 1 250 ? 5.620 -15.548 -25.415 1.00 73.69 250 GLU A CA 1
ATOM 2073 C C . GLU A 1 250 ? 5.245 -14.991 -24.032 1.00 73.69 250 GLU A C 1
ATOM 2075 O O . GLU A 1 250 ? 5.130 -13.778 -23.887 1.00 73.69 250 GLU A O 1
ATOM 2080 N N . GLY A 1 251 ? 5.084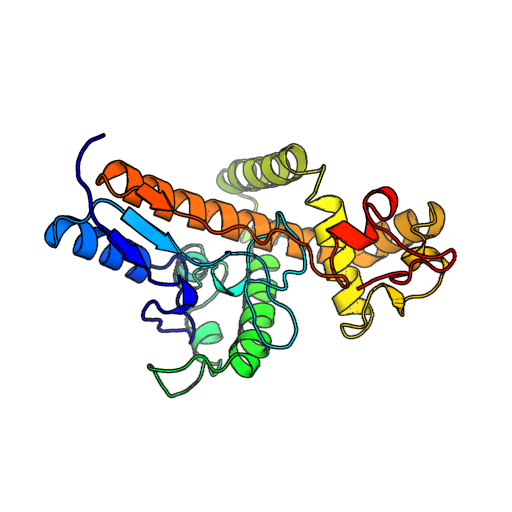 -15.824 -22.997 1.00 70.00 251 GLY A N 1
ATOM 2081 C CA . GLY A 1 251 ? 4.728 -15.372 -21.648 1.00 70.00 251 GLY A CA 1
ATOM 2082 C C . GLY A 1 251 ? 3.258 -14.965 -21.497 1.00 70.00 251 GLY A C 1
ATOM 2083 O O . GLY A 1 251 ? 2.918 -14.260 -20.549 1.00 70.00 251 GLY A O 1
ATOM 2084 N N . ARG A 1 252 ? 2.376 -15.386 -22.414 1.00 77.00 252 ARG A N 1
ATOM 2085 C CA . ARG A 1 252 ? 0.929 -15.115 -22.358 1.00 77.00 252 ARG A CA 1
ATOM 2086 C C . ARG A 1 252 ? 0.159 -16.313 -21.790 1.00 77.00 252 ARG A C 1
ATOM 2088 O O . ARG A 1 252 ? 0.623 -17.443 -21.927 1.00 77.00 252 ARG A O 1
ATOM 2095 N N . PRO A 1 253 ? -1.018 -16.126 -21.163 1.00 75.44 253 PRO A N 1
ATOM 2096 C CA . PRO A 1 253 ? -1.773 -17.235 -20.579 1.00 75.44 253 PRO A CA 1
ATOM 2097 C C . PRO A 1 253 ? -2.201 -18.247 -21.646 1.00 75.44 253 PRO A C 1
ATOM 2099 O O . PRO A 1 253 ? -2.872 -17.893 -22.612 1.00 75.44 253 PRO A O 1
ATOM 2102 N N . SER A 1 254 ? -1.844 -19.519 -21.455 1.00 73.44 254 SER A N 1
ATOM 2103 C CA . SER A 1 254 ? -2.223 -20.606 -22.377 1.00 73.44 254 SER A CA 1
ATOM 2104 C C . SER A 1 254 ? -3.586 -21.237 -22.054 1.00 73.44 254 SER A C 1
ATOM 2106 O O . SER A 1 254 ? -4.146 -21.966 -22.873 1.00 73.44 254 SER A O 1
ATOM 2108 N N . VAL A 1 255 ? -4.119 -20.965 -20.859 1.00 71.06 255 VAL A N 1
ATOM 2109 C CA . VAL A 1 255 ? -5.418 -21.423 -20.345 1.00 71.06 255 VAL A CA 1
ATOM 2110 C C . VAL A 1 255 ? -6.006 -20.356 -19.411 1.00 71.06 255 VAL A C 1
ATOM 2112 O O . VAL A 1 255 ? -5.243 -19.586 -18.827 1.00 71.06 255 VAL A O 1
ATOM 2115 N N . VAL A 1 256 ? -7.339 -20.319 -19.285 1.00 55.81 256 VAL A N 1
ATOM 2116 C CA . VAL A 1 256 ? -8.085 -19.472 -18.329 1.00 55.81 256 VAL A CA 1
ATOM 2117 C C . VAL A 1 256 ? -8.468 -20.291 -17.106 1.00 55.81 256 VAL A C 1
ATOM 2119 O O . VAL A 1 256 ? -8.924 -21.441 -17.309 1.00 55.81 256 VAL A O 1
#

Nearest PDB structures (foldseek):
  2oww-assembly1_A  TM=9.290E-01  e=9.561E-24  Thermus thermophilus
  5jiw-assembly1_A  TM=9.323E-01  e=1.880E-23  Thermus aquaticus
  1fp9-assembly1_A  TM=9.291E-01  e=3.697E-23  Thermus thermophilus
  1esw-assembly1_A  TM=9.304E-01  e=6.871E-23  Thermus aquaticus
  1tz7-assembly1_A  TM=9.281E-01  e=5.184E-23  Aquifex aeolicus

Solvent-accessible surface area (backbone atoms only — not comparable to full-atom values): 14262 Å² total; per-residue (Å²): 134,85,91,78,51,61,48,82,56,45,56,58,73,39,74,52,94,70,31,41,9,33,58,37,72,53,46,56,52,48,44,53,48,36,48,76,69,70,35,37,34,42,30,37,57,39,60,25,26,53,50,93,86,65,40,45,69,41,19,40,28,97,80,47,55,26,66,73,36,50,39,60,69,59,37,33,76,71,62,25,37,59,67,71,67,58,70,70,53,66,32,67,87,54,95,88,56,67,45,59,70,37,46,57,64,42,47,56,55,51,52,48,49,27,36,56,49,28,60,73,29,92,76,45,56,75,91,40,74,48,81,66,29,60,55,56,36,48,53,50,55,48,49,50,64,78,39,42,94,55,48,51,55,40,15,46,43,54,37,48,25,63,75,52,78,63,51,49,58,88,74,45,60,67,50,58,47,68,55,35,71,68,42,47,54,51,49,54,65,74,39,47,61,51,25,49,46,44,48,48,44,44,50,51,33,54,54,40,48,48,53,54,52,52,51,27,47,75,66,58,28,45,75,41,78,48,77,69,94,60,80,30,82,67,17,28,58,45,60,77,42,50,90,83,50,68,48,44,100,85,68,43,77,70,70,134

Radius of gyration: 19.32 Å; Cα contacts (8 Å, |Δi|>4): 345; chains: 1; bounding box: 42×48×49 Å

pLDDT: mean 94.23, std 6.62, range [55.81, 98.88]

Sequence (256 aa):
MKRSCGVLLPVASLPSKYGIGCFSTEAYRFVDFLVKAGQSYWQILPLGQTGYGDSPYQSFSTFAGNPYFIDLEQLIGAGYLSREETEQFNFGSNPSYIEYDLIYMSRYLLLHHAYENSPYSLHPSDVWKQSAYNRDRYAFETFITNNKEWLEDYALYSALKGRFENAAWTEWDDDIRLRQPEAMKRWHAELVDDIRFYCFLQYMFFLQWKAVKDYANKHGISIIGDLPIYVAMDSADTWSHPEYFKLDGEGRPSVV

Foldseek 3Di:
DDDFAEDEDAQQQFFDPQQGRALDPSLLVVLVVCLVVRHQEYEYEAQAADDPPRDSLAHQDLPFGHLLRQDVVVLCVVVLDPPVLLVVADQDDDRR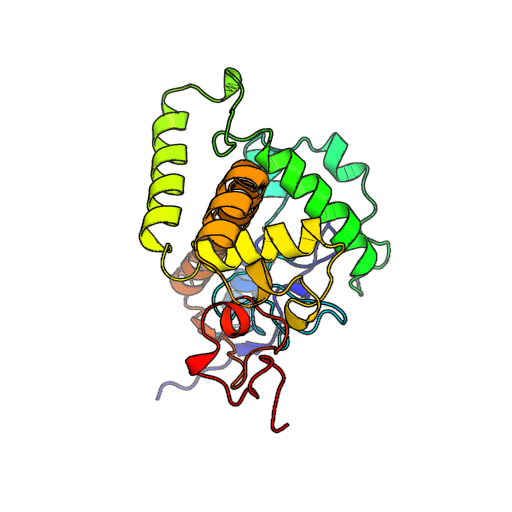HHPVVSSVVRRVVSLVSSQQAELLFPDHDPVLVDPVSVVVNVVLVVLCVVCVVQLQLQQLLVLVCVVVVNDFLLPDDPCVQVPPVVVVVVSCVVCVRSSSSSSVSRVSRCVSVVVSQVSSVVSNYHYHYDGHPDYHLRHSCCSVCVVVACADPSSHHPDD

Mean predicted aligned error: 3.96 Å